Protein AF-A0A977KVA2-F1 (afdb_monomer_lite)

Sequence (291 aa):
MNKDNLTEHQKLLREDKSLSSIRDDFHHFLEKKGLVTNETTRPFIEILEPKNNSKKESDSTSDNSFTKKINRRNKRTAKEKDSTDFSSDKIDLKKVTINKNKTPEKYGIQNVWMVNLELMNNFNKNFPYFLLSGKTPEVALLILCRERNGEIHKLYVCLIEMKSNLKQDKRWSCLGDVEKKFEDGMSKMYFLLTLNNHYNPLRGYENQNITVVFRGLVFYNRDDIVRPVQIQPDENERGAKLLKILDEPKVSMKLTVTTVLETEDKIEIKFFKNTNENADEMEVRIQDLIT

pLDDT: mean 70.48, std 21.63, range [24.7, 96.88]

Structure (mmCIF, N/CA/C/O backbone):
data_AF-A0A977KVA2-F1
#
_entry.id   AF-A0A977KVA2-F1
#
loop_
_atom_site.group_PDB
_atom_site.id
_atom_site.type_symbol
_atom_site.label_atom_id
_atom_site.label_alt_id
_atom_site.label_comp_id
_atom_site.label_asym_id
_atom_site.label_entity_id
_atom_site.label_seq_id
_atom_site.pdbx_PDB_ins_code
_atom_site.Cartn_x
_atom_site.Cartn_y
_atom_site.Cartn_z
_atom_site.occupancy
_atom_site.B_iso_or_equiv
_atom_site.auth_seq_id
_atom_site.auth_comp_id
_atom_site.auth_asym_id
_atom_site.auth_atom_id
_atom_site.pdbx_PDB_model_num
ATOM 1 N N . MET A 1 1 ? 28.883 -21.692 42.910 1.00 41.78 1 MET A N 1
ATOM 2 C CA . MET A 1 1 ? 29.225 -20.625 41.946 1.00 41.78 1 MET A CA 1
ATOM 3 C C . MET A 1 1 ? 29.117 -21.191 40.544 1.00 41.78 1 MET A C 1
ATOM 5 O O . MET A 1 1 ? 29.937 -22.012 40.177 1.00 41.78 1 MET A O 1
ATOM 9 N N . ASN A 1 2 ? 28.088 -20.783 39.809 1.00 32.50 2 ASN A N 1
ATOM 10 C CA . ASN A 1 2 ? 28.172 -20.439 38.392 1.00 32.50 2 ASN A CA 1
ATOM 11 C C . ASN A 1 2 ? 26.977 -19.517 38.154 1.00 32.50 2 ASN A C 1
ATOM 13 O O . ASN A 1 2 ? 25.843 -19.967 38.065 1.00 32.50 2 ASN A O 1
ATOM 17 N N . LYS A 1 3 ? 27.230 -18.207 38.254 1.00 38.00 3 LYS A N 1
ATOM 18 C CA . LYS A 1 3 ? 26.261 -17.189 37.851 1.00 38.00 3 LYS A CA 1
ATOM 19 C C . LYS A 1 3 ? 26.302 -17.175 36.332 1.00 38.00 3 LYS A C 1
ATOM 21 O O . LYS A 1 3 ? 27.349 -16.899 35.755 1.00 38.00 3 LYS A O 1
ATOM 26 N N . ASP A 1 4 ? 25.180 -17.552 35.748 1.00 45.53 4 ASP A N 1
ATOM 27 C CA . ASP A 1 4 ? 24.991 -17.780 34.328 1.00 45.53 4 ASP A CA 1
ATOM 28 C C . ASP A 1 4 ? 25.514 -16.628 33.464 1.00 45.53 4 ASP A C 1
ATOM 30 O O . ASP A 1 4 ? 25.120 -15.467 33.617 1.00 45.53 4 ASP A O 1
ATOM 34 N N . ASN A 1 5 ? 26.369 -16.986 32.505 1.00 47.88 5 ASN A N 1
ATOM 35 C CA . ASN A 1 5 ? 26.663 -16.188 31.322 1.00 47.88 5 ASN A CA 1
ATOM 36 C C . ASN A 1 5 ? 25.419 -16.179 30.422 1.00 47.88 5 ASN A C 1
ATOM 38 O O . ASN A 1 5 ? 25.348 -16.886 29.420 1.00 47.88 5 ASN A O 1
ATOM 42 N N . LEU A 1 6 ? 24.417 -15.393 30.805 1.00 44.09 6 LEU A N 1
ATOM 43 C CA . LEU A 1 6 ? 23.309 -15.039 29.924 1.00 44.09 6 LEU A CA 1
ATOM 44 C C . LEU A 1 6 ? 23.806 -13.976 28.941 1.00 44.09 6 LEU A C 1
ATOM 46 O O . LEU A 1 6 ? 24.332 -12.935 29.350 1.00 44.09 6 LEU A O 1
ATOM 50 N N . THR A 1 7 ? 23.632 -14.251 27.649 1.00 57.88 7 THR A N 1
ATOM 51 C CA . THR A 1 7 ? 23.845 -13.275 26.568 1.00 57.88 7 THR A CA 1
ATOM 52 C C . THR A 1 7 ? 22.973 -12.033 26.805 1.00 57.88 7 THR A C 1
ATOM 54 O O . THR A 1 7 ? 21.908 -12.141 27.415 1.00 57.88 7 THR A O 1
ATOM 57 N N . GLU A 1 8 ? 23.383 -10.840 26.348 1.00 49.03 8 GLU A N 1
ATOM 58 C CA . GLU A 1 8 ? 22.584 -9.604 26.520 1.00 49.03 8 GLU A CA 1
ATOM 59 C C . GLU A 1 8 ? 21.129 -9.771 26.057 1.00 49.03 8 GLU A C 1
ATOM 61 O O . GLU A 1 8 ? 20.204 -9.273 26.697 1.00 49.03 8 GLU A O 1
ATOM 66 N N . HIS A 1 9 ? 20.917 -10.579 25.018 1.00 42.31 9 HIS A N 1
ATOM 67 C CA . HIS A 1 9 ? 19.599 -10.908 24.490 1.00 42.31 9 HIS A CA 1
ATOM 68 C C . HIS A 1 9 ? 18.699 -11.648 25.500 1.00 42.31 9 HIS A C 1
ATOM 70 O O . HIS A 1 9 ? 17.486 -11.445 25.514 1.00 42.31 9 HIS A O 1
ATOM 76 N N . GLN A 1 10 ? 19.287 -12.473 26.371 1.00 43.16 10 GLN A N 1
ATOM 77 C CA . GLN A 1 10 ? 18.591 -13.203 27.436 1.00 43.16 10 GLN A CA 1
ATOM 78 C C . GLN A 1 10 ? 18.423 -12.371 28.719 1.00 43.16 10 GLN A C 1
ATOM 80 O O . GLN A 1 10 ? 17.587 -12.708 29.556 1.00 43.16 10 GLN A O 1
ATOM 85 N N . LYS A 1 11 ? 19.190 -11.283 28.883 1.00 43.81 11 LYS A N 1
ATOM 86 C CA . LYS A 1 11 ? 18.961 -10.287 29.944 1.00 43.81 11 LYS A CA 1
ATOM 87 C C . LYS A 1 11 ? 17.815 -9.339 29.590 1.00 43.81 11 LYS A C 1
ATOM 89 O O . LYS A 1 11 ? 17.019 -9.037 30.468 1.00 43.81 11 LYS A O 1
ATOM 94 N N . LEU A 1 12 ? 17.682 -8.959 28.316 1.00 44.03 12 LEU A N 1
ATOM 95 C CA . LEU A 1 12 ? 16.543 -8.183 27.807 1.00 44.03 12 LEU A CA 1
ATOM 96 C C . LEU A 1 12 ? 15.207 -8.911 28.016 1.00 44.03 12 LEU A C 1
ATOM 98 O O . LEU A 1 12 ? 14.264 -8.293 28.488 1.00 44.03 12 LEU A O 1
ATOM 102 N N . LEU A 1 13 ? 15.165 -10.229 27.783 1.00 41.69 13 LEU A N 1
ATOM 103 C CA . LEU A 1 13 ? 13.996 -11.099 28.009 1.00 41.69 13 LEU A CA 1
ATOM 104 C C . LEU A 1 13 ? 13.554 -11.236 29.481 1.00 41.69 13 LEU A C 1
ATOM 106 O O . LEU A 1 13 ? 12.522 -11.848 29.734 1.00 41.69 13 LEU A O 1
ATOM 110 N N . ARG A 1 14 ? 14.330 -10.733 30.454 1.00 42.59 14 ARG A N 1
ATOM 111 C CA . ARG A 1 14 ? 13.993 -10.799 31.891 1.00 42.59 14 ARG A CA 1
ATOM 112 C C . ARG A 1 14 ? 13.304 -9.546 32.425 1.00 42.59 14 ARG A C 1
ATOM 114 O O . ARG A 1 14 ? 12.864 -9.554 33.572 1.00 42.59 14 ARG A O 1
ATOM 121 N N . GLU A 1 15 ? 13.206 -8.484 31.634 1.00 48.44 15 GLU A N 1
ATOM 122 C CA . GLU A 1 15 ? 12.340 -7.362 31.982 1.00 48.44 15 GLU A CA 1
ATOM 123 C C . GLU A 1 15 ? 10.925 -7.695 31.506 1.00 48.44 15 GLU A C 1
ATOM 125 O O . GLU A 1 15 ? 10.542 -7.359 30.385 1.00 48.44 15 GLU A O 1
ATOM 130 N N . ASP A 1 16 ? 10.166 -8.385 32.366 1.00 48.56 16 ASP A N 1
ATOM 131 C CA . ASP A 1 16 ? 8.723 -8.618 32.232 1.00 48.56 16 ASP A CA 1
ATOM 132 C C . ASP A 1 16 ? 7.977 -7.273 32.284 1.00 48.56 16 ASP A C 1
ATOM 134 O O . ASP A 1 16 ? 7.284 -6.930 33.246 1.00 48.56 16 ASP A O 1
ATOM 138 N N . LYS A 1 17 ? 8.127 -6.453 31.241 1.00 53.38 17 LYS A N 1
ATOM 139 C CA . LYS A 1 17 ? 7.200 -5.356 31.003 1.00 53.38 17 LYS A CA 1
ATOM 140 C C . LYS A 1 17 ? 5.849 -5.989 30.708 1.00 53.38 17 LYS A C 1
ATOM 142 O O . LYS A 1 17 ? 5.692 -6.730 29.739 1.00 53.38 17 LYS A O 1
ATOM 147 N N . SER A 1 18 ? 4.859 -5.681 31.540 1.00 60.59 18 SER A N 1
ATOM 148 C CA . SER A 1 18 ? 3.484 -6.076 31.260 1.00 60.59 18 SER A CA 1
ATOM 149 C C . SER A 1 18 ? 3.071 -5.543 29.882 1.00 60.59 18 SER A C 1
ATOM 151 O O . SER A 1 18 ? 3.481 -4.452 29.478 1.00 60.59 18 SER A O 1
ATOM 153 N N . LEU A 1 19 ? 2.228 -6.285 29.157 1.00 55.94 19 LEU A N 1
ATOM 154 C CA . LEU A 1 19 ? 1.679 -5.850 27.862 1.00 55.94 19 LEU A CA 1
ATOM 155 C C . LEU A 1 19 ? 1.054 -4.443 27.933 1.00 55.94 19 LEU A C 1
ATOM 157 O O . LEU A 1 19 ? 1.099 -3.695 26.960 1.00 55.94 19 LEU A O 1
ATOM 161 N N . SER A 1 20 ? 0.538 -4.061 29.108 1.00 55.44 20 SER A N 1
ATOM 162 C CA . SER A 1 20 ? 0.073 -2.703 29.409 1.00 55.44 20 SER A CA 1
ATOM 163 C C . SER A 1 20 ? 1.179 -1.655 29.262 1.00 55.44 20 SER A C 1
ATOM 165 O O . SER A 1 20 ? 0.968 -0.653 28.592 1.00 55.44 20 SER A O 1
ATOM 167 N N . SER A 1 21 ? 2.364 -1.884 29.837 1.00 64.25 21 SER A N 1
ATOM 168 C CA . SER A 1 21 ? 3.486 -0.936 29.772 1.00 64.25 21 SER A CA 1
ATOM 169 C C . SER A 1 21 ? 4.025 -0.778 28.350 1.00 64.25 21 SER A C 1
ATOM 171 O O . SER A 1 21 ? 4.319 0.337 27.934 1.00 64.25 21 SER A O 1
ATOM 173 N N . ILE A 1 22 ? 4.105 -1.869 27.583 1.00 62.06 22 ILE A N 1
ATOM 174 C CA . ILE A 1 22 ? 4.537 -1.823 26.177 1.00 62.06 22 ILE A CA 1
ATOM 175 C C . ILE A 1 22 ? 3.530 -1.037 25.322 1.00 62.06 22 ILE A C 1
ATOM 177 O O . ILE A 1 22 ? 3.915 -0.275 24.436 1.00 62.06 22 ILE A O 1
ATOM 181 N N . ARG A 1 23 ? 2.233 -1.203 25.598 1.00 61.59 23 ARG A N 1
ATOM 182 C CA . ARG A 1 23 ? 1.152 -0.485 24.916 1.00 61.59 23 ARG A CA 1
ATOM 183 C C . ARG A 1 23 ? 1.198 1.014 25.202 1.00 61.59 23 ARG A C 1
ATOM 185 O O . ARG A 1 23 ? 1.063 1.805 24.274 1.00 61.59 23 ARG A O 1
ATOM 192 N N . ASP A 1 24 ? 1.374 1.402 26.459 1.00 65.44 24 ASP A N 1
ATOM 193 C CA . ASP A 1 24 ? 1.393 2.815 26.845 1.00 65.44 24 ASP A CA 1
ATOM 194 C C . ASP A 1 24 ? 2.639 3.518 26.261 1.00 65.44 24 ASP A C 1
ATOM 196 O O . ASP A 1 24 ? 2.539 4.628 25.730 1.00 65.44 24 ASP A O 1
ATOM 200 N N . ASP A 1 25 ? 3.783 2.823 26.227 1.00 64.50 25 ASP A N 1
ATOM 201 C CA . ASP A 1 25 ? 4.995 3.275 25.533 1.00 64.50 25 ASP A CA 1
ATOM 202 C C . ASP A 1 25 ? 4.767 3.437 24.013 1.00 64.50 25 ASP A C 1
ATOM 204 O O . ASP A 1 25 ? 5.244 4.400 23.401 1.00 64.50 25 ASP A O 1
ATOM 208 N N . PHE A 1 26 ? 4.016 2.521 23.388 1.00 64.06 26 PHE A N 1
ATOM 209 C CA . PHE A 1 26 ? 3.660 2.603 21.971 1.00 64.06 26 PHE A CA 1
ATOM 210 C C . PHE A 1 26 ? 2.750 3.790 21.674 1.00 64.06 26 PHE A C 1
ATOM 212 O O . PHE A 1 26 ? 3.046 4.55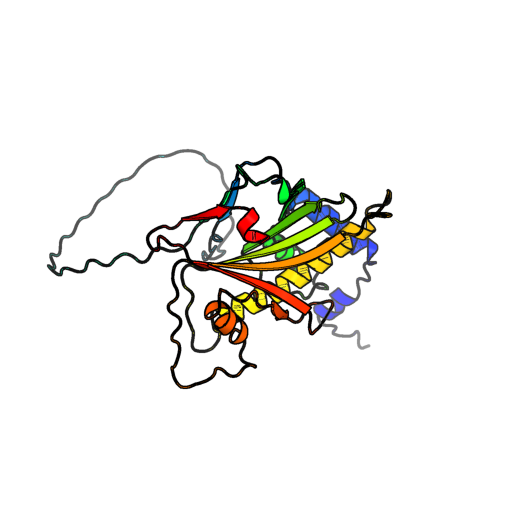8 20.765 1.00 64.06 26 PHE A O 1
ATOM 219 N N . HIS A 1 27 ? 1.688 4.001 22.450 1.00 63.00 27 HIS A N 1
ATOM 220 C CA . HIS A 1 27 ? 0.789 5.148 22.266 1.00 63.00 27 HIS A CA 1
ATOM 221 C C . HIS A 1 27 ? 1.518 6.477 22.430 1.00 63.00 27 HIS A C 1
ATOM 223 O O . HIS A 1 27 ? 1.380 7.372 21.595 1.00 63.00 27 HIS A O 1
ATOM 229 N N . HIS A 1 28 ? 2.396 6.578 23.429 1.00 63.72 28 HIS A N 1
ATOM 230 C CA . HIS A 1 28 ? 3.249 7.751 23.580 1.00 63.72 28 HIS A CA 1
ATOM 231 C C . HIS A 1 28 ? 4.152 7.978 22.357 1.00 63.72 28 HIS A C 1
ATOM 233 O O . HIS A 1 28 ? 4.381 9.117 21.934 1.00 63.72 28 HIS A O 1
ATOM 239 N N . PHE A 1 29 ? 4.656 6.891 21.767 1.00 64.31 29 PHE A N 1
ATOM 240 C CA . PHE A 1 29 ? 5.417 6.933 20.525 1.00 64.31 29 PHE A CA 1
ATOM 241 C C . PHE A 1 29 ? 4.555 7.398 19.335 1.00 64.31 29 PHE A C 1
ATOM 243 O O . PHE A 1 29 ? 5.014 8.252 18.572 1.00 64.31 29 PHE A O 1
ATOM 250 N N . LEU A 1 30 ? 3.312 6.911 19.208 1.00 64.25 30 LEU A N 1
ATOM 251 C CA . LEU A 1 30 ? 2.366 7.302 18.154 1.00 64.25 30 LEU A CA 1
ATOM 252 C C . LEU A 1 30 ? 2.117 8.815 18.143 1.00 64.25 30 LEU A C 1
ATOM 254 O O . LEU A 1 30 ? 2.256 9.459 17.099 1.00 64.25 30 LEU A O 1
ATOM 258 N N . GLU A 1 31 ? 1.788 9.375 19.307 1.00 62.00 31 GLU A N 1
ATOM 259 C CA . GLU A 1 31 ? 1.366 10.770 19.456 1.00 62.00 31 GLU A CA 1
ATOM 260 C C . GLU A 1 31 ? 2.523 11.762 19.288 1.00 62.00 31 GLU A C 1
ATOM 262 O O . GLU A 1 31 ? 2.374 12.792 18.631 1.00 62.00 31 GLU A O 1
ATOM 267 N N . LYS A 1 32 ? 3.708 11.464 19.841 1.00 63.47 32 LYS A N 1
ATOM 268 C CA . LYS A 1 32 ? 4.840 12.407 19.810 1.00 63.47 32 LYS A CA 1
ATOM 269 C C . LYS A 1 32 ? 5.646 12.397 18.519 1.00 63.47 32 LYS A C 1
ATOM 271 O O . LYS A 1 32 ? 6.355 13.369 18.254 1.00 63.47 32 LYS A O 1
ATOM 276 N N . LYS A 1 33 ? 5.634 11.301 17.756 1.00 67.56 33 LYS A N 1
ATOM 277 C CA . LYS A 1 33 ? 6.541 11.131 16.606 1.00 67.56 33 LYS A CA 1
ATOM 278 C C . LYS A 1 33 ? 5.885 11.366 15.254 1.00 67.56 33 LYS A C 1
ATOM 280 O O . LYS A 1 33 ? 6.572 11.256 14.244 1.00 67.56 33 LYS A O 1
ATOM 285 N N . GLY A 1 34 ? 4.600 11.725 15.229 1.00 71.44 34 GLY A N 1
ATOM 286 C CA . GLY A 1 34 ? 3.876 11.941 13.979 1.00 71.44 34 GLY A CA 1
ATOM 287 C C . GLY A 1 34 ? 3.795 10.662 13.149 1.00 71.44 34 GLY A C 1
ATOM 288 O O . GLY A 1 34 ? 3.917 10.726 11.929 1.00 71.44 34 GLY A O 1
ATOM 289 N N . LEU A 1 35 ? 3.638 9.501 13.808 1.00 78.56 35 LEU A N 1
ATOM 290 C CA . LEU A 1 35 ? 3.530 8.224 13.101 1.00 78.56 35 LEU A CA 1
ATOM 291 C C . LEU A 1 35 ? 2.339 8.237 12.146 1.00 78.56 35 LEU A C 1
ATOM 293 O O . LEU A 1 35 ? 2.434 7.713 11.040 1.00 78.56 35 LEU A O 1
ATOM 297 N N . VAL A 1 36 ? 1.237 8.834 12.600 1.00 80.88 36 VAL A N 1
ATOM 298 C CA . VAL A 1 36 ? -0.008 8.957 11.856 1.00 80.88 36 VAL A CA 1
ATOM 299 C C . VAL A 1 36 ? -0.301 10.433 11.618 1.00 80.88 36 VAL A C 1
ATOM 301 O O . VAL A 1 36 ? -0.374 11.213 12.567 1.00 80.88 36 VAL A O 1
ATOM 304 N N . THR A 1 37 ? -0.512 10.819 10.363 1.00 83.31 37 THR A N 1
ATOM 305 C CA . THR A 1 37 ? -1.013 12.149 10.001 1.00 83.31 37 THR A CA 1
ATOM 306 C C . THR A 1 37 ? -2.423 12.039 9.435 1.00 83.31 37 THR A C 1
ATOM 308 O O . THR A 1 37 ? -2.754 11.115 8.691 1.00 83.31 37 THR A O 1
ATOM 311 N N . ASN A 1 38 ? -3.294 12.975 9.820 1.00 83.88 38 ASN A N 1
ATOM 312 C CA . ASN A 1 38 ? -4.630 13.079 9.244 1.00 83.88 38 ASN A CA 1
ATOM 313 C C . ASN A 1 38 ? -4.548 13.875 7.939 1.00 83.88 38 ASN A C 1
ATOM 315 O O . ASN A 1 38 ? -4.276 15.074 7.947 1.00 83.88 38 ASN A O 1
ATOM 319 N N . GLU A 1 39 ? -4.816 13.204 6.827 1.00 87.12 39 GLU A N 1
ATOM 320 C CA . GLU A 1 39 ? -4.750 13.783 5.489 1.00 87.12 39 GLU A CA 1
ATOM 321 C C . GLU A 1 39 ? -6.138 14.136 4.947 1.00 87.12 39 GLU A C 1
ATOM 323 O O . GLU A 1 39 ? -6.253 14.592 3.815 1.00 87.12 39 GLU A O 1
ATOM 328 N N . THR A 1 40 ? -7.212 13.945 5.720 1.00 81.94 40 THR A N 1
ATOM 329 C CA . THR A 1 40 ? -8.611 14.029 5.258 1.00 81.94 40 THR A CA 1
ATOM 330 C C . THR A 1 40 ? -8.930 15.343 4.541 1.00 81.94 40 THR A C 1
ATOM 332 O O . THR A 1 40 ? -9.508 15.319 3.456 1.00 81.94 40 THR A O 1
ATOM 335 N N . THR A 1 41 ? -8.497 16.481 5.084 1.00 83.81 41 THR A N 1
ATOM 336 C CA . THR A 1 41 ? -8.843 17.816 4.564 1.00 83.81 41 THR A CA 1
ATOM 337 C C . THR A 1 41 ? -7.961 18.291 3.412 1.00 83.81 41 THR A C 1
ATOM 339 O O . THR A 1 41 ? -8.325 19.242 2.723 1.00 83.81 41 THR A O 1
ATOM 342 N N . ARG A 1 42 ? -6.806 17.657 3.171 1.00 86.50 42 ARG A N 1
ATOM 343 C CA . ARG A 1 42 ? -5.902 18.083 2.095 1.00 86.50 42 ARG A CA 1
ATOM 344 C C . ARG A 1 42 ? -6.475 17.714 0.723 1.00 86.50 42 ARG A C 1
ATOM 346 O O . ARG A 1 42 ? -7.075 16.655 0.602 1.00 86.50 42 ARG A O 1
ATOM 353 N N . PRO A 1 43 ? -6.299 18.516 -0.333 1.00 87.62 43 PRO A N 1
ATOM 354 C CA . PRO A 1 43 ? -6.762 18.139 -1.673 1.00 87.62 43 PRO A CA 1
ATOM 355 C C . PRO A 1 43 ? -5.905 17.035 -2.317 1.00 87.62 43 PRO A C 1
ATOM 357 O O . PRO A 1 43 ? -6.384 16.291 -3.174 1.00 87.62 43 PRO A O 1
ATOM 360 N N . PHE A 1 44 ? -4.652 16.904 -1.880 1.00 92.31 44 PHE A N 1
ATOM 361 C CA . PHE A 1 44 ? -3.688 15.927 -2.374 1.00 92.31 44 PHE A CA 1
ATOM 362 C C . PHE A 1 44 ? -2.838 15.361 -1.231 1.00 92.31 44 PHE A C 1
ATOM 364 O O . PHE A 1 44 ? -2.703 15.991 -0.181 1.00 92.31 44 PHE A O 1
ATOM 371 N N . ILE A 1 45 ? -2.282 14.170 -1.452 1.00 92.25 45 ILE A N 1
ATOM 372 C CA . ILE A 1 45 ? -1.286 13.519 -0.591 1.00 92.25 45 ILE A CA 1
ATOM 373 C C . ILE A 1 45 ? -0.046 13.282 -1.445 1.00 92.25 45 ILE A C 1
ATOM 375 O O . ILE A 1 45 ? -0.160 12.716 -2.530 1.00 92.25 45 ILE A O 1
ATOM 379 N N . GLU A 1 46 ? 1.118 13.709 -0.970 1.00 92.62 46 GLU A N 1
ATOM 380 C CA . GLU A 1 46 ? 2.391 13.489 -1.656 1.00 92.62 46 GLU A CA 1
ATOM 381 C C . GLU A 1 46 ? 3.168 12.374 -0.961 1.00 92.62 46 GLU A C 1
ATOM 383 O O . GLU A 1 46 ? 3.411 12.427 0.244 1.00 92.62 46 GLU A O 1
ATOM 388 N N . ILE A 1 47 ? 3.568 11.374 -1.738 1.00 90.75 47 ILE A N 1
ATOM 389 C CA . ILE A 1 47 ? 4.450 10.292 -1.315 1.00 90.75 47 ILE A CA 1
ATOM 390 C C . ILE A 1 47 ? 5.770 10.513 -2.033 1.00 90.75 47 ILE A C 1
ATOM 392 O O . ILE A 1 47 ? 5.800 10.622 -3.258 1.00 90.75 47 ILE A O 1
ATOM 396 N N . LEU A 1 48 ? 6.849 10.625 -1.270 1.00 89.56 48 LEU A N 1
ATOM 397 C CA . LEU A 1 48 ? 8.182 10.894 -1.791 1.00 89.56 48 LEU A CA 1
ATOM 398 C C . LEU A 1 48 ? 9.033 9.633 -1.691 1.00 89.56 48 LEU A C 1
ATOM 400 O O . LEU A 1 48 ? 8.919 8.886 -0.720 1.00 89.56 48 LEU A O 1
ATOM 404 N N . GLU A 1 49 ? 9.923 9.440 -2.659 1.00 81.94 49 GLU A N 1
ATOM 405 C CA . GLU A 1 49 ? 10.970 8.432 -2.558 1.00 81.94 49 GLU A CA 1
ATOM 406 C C . GLU A 1 49 ? 11.806 8.697 -1.289 1.00 81.94 49 GLU A C 1
ATOM 408 O O . GLU A 1 49 ? 12.182 9.850 -1.016 1.00 81.94 49 GLU A O 1
ATOM 413 N N . PRO A 1 50 ? 12.101 7.660 -0.485 1.00 66.75 50 PRO A N 1
ATOM 414 C CA . PRO A 1 50 ? 12.917 7.819 0.702 1.00 66.75 50 PRO A CA 1
ATOM 415 C C . PRO A 1 50 ? 14.292 8.359 0.309 1.00 66.75 50 PRO A C 1
ATOM 417 O O . PRO A 1 50 ? 14.984 7.830 -0.563 1.00 66.75 50 PRO A O 1
ATOM 420 N N . LYS A 1 51 ? 14.726 9.434 0.976 1.00 59.38 51 LYS A N 1
ATOM 421 C CA . LYS A 1 51 ? 16.091 9.937 0.810 1.00 59.38 51 LYS A CA 1
ATOM 422 C C . LYS A 1 51 ? 17.041 8.859 1.317 1.00 59.38 51 LYS A C 1
ATOM 424 O O . LYS A 1 51 ? 17.150 8.662 2.524 1.00 59.38 51 LYS A O 1
ATOM 429 N N . ASN A 1 52 ? 17.753 8.192 0.411 1.00 41.69 52 ASN A N 1
ATOM 430 C CA . ASN A 1 52 ? 18.862 7.322 0.779 1.00 41.69 52 ASN A CA 1
ATOM 431 C C . ASN A 1 52 ? 19.892 8.146 1.561 1.00 41.69 52 ASN A C 1
ATOM 433 O O . ASN A 1 52 ? 20.734 8.835 0.984 1.00 41.69 52 ASN A O 1
ATOM 437 N N . ASN A 1 53 ? 19.857 8.060 2.890 1.00 32.50 53 ASN A N 1
ATOM 438 C CA . ASN A 1 53 ? 20.934 8.530 3.752 1.00 32.50 53 ASN A CA 1
ATOM 439 C C . ASN A 1 53 ? 22.107 7.541 3.673 1.00 32.50 53 ASN A C 1
ATOM 441 O O . ASN A 1 53 ? 22.572 7.001 4.669 1.00 32.50 53 ASN A O 1
ATOM 445 N N . SER A 1 54 ? 22.626 7.305 2.469 1.00 29.12 54 SER A N 1
ATOM 446 C CA . SER A 1 54 ? 23.931 6.687 2.264 1.00 29.12 54 SER A CA 1
ATOM 447 C C . SER A 1 54 ? 25.010 7.770 2.366 1.00 29.12 54 SER A C 1
ATOM 449 O O . SER A 1 54 ? 25.718 8.073 1.405 1.00 29.12 54 SER A O 1
ATOM 451 N N . LYS A 1 55 ? 25.125 8.394 3.540 1.00 31.19 55 LYS A N 1
ATOM 452 C CA . LYS A 1 55 ? 26.338 9.096 3.963 1.00 31.19 55 LYS A CA 1
ATOM 453 C C . LYS A 1 55 ? 26.636 8.680 5.393 1.00 31.19 55 LYS A C 1
ATOM 455 O O . LYS A 1 55 ? 25.833 8.906 6.287 1.00 31.19 55 LYS A O 1
ATOM 460 N N . LYS A 1 56 ? 27.791 8.026 5.519 1.00 30.34 56 LYS A N 1
ATOM 461 C CA . LYS A 1 56 ? 28.468 7.601 6.741 1.00 30.34 56 LYS A CA 1
ATOM 462 C C . LYS A 1 56 ? 28.170 8.538 7.911 1.00 30.34 56 LYS A C 1
ATOM 464 O O . LYS A 1 56 ? 28.448 9.732 7.820 1.00 30.34 56 LYS A O 1
ATOM 469 N N . GLU A 1 57 ? 27.688 7.959 9.005 1.00 30.72 57 GLU A N 1
ATOM 470 C CA . GLU A 1 57 ? 27.997 8.468 10.335 1.00 30.72 57 GLU A CA 1
ATOM 471 C C . GLU A 1 57 ? 29.523 8.551 10.449 1.00 30.72 57 GLU A C 1
ATOM 473 O O . GLU A 1 57 ? 30.226 7.542 10.485 1.00 30.72 57 GLU A O 1
ATOM 478 N N . SER A 1 58 ? 30.036 9.772 10.425 1.00 29.11 58 SER A N 1
ATOM 479 C CA . SER A 1 58 ? 31.315 10.111 11.024 1.00 29.11 58 SER A CA 1
ATOM 480 C C . SER A 1 58 ? 31.137 11.459 11.705 1.00 29.11 58 SER A C 1
ATOM 482 O O . SER A 1 58 ? 30.949 12.474 11.037 1.00 29.11 58 SER A O 1
ATOM 484 N N . ASP A 1 59 ? 31.177 11.375 13.026 1.00 28.00 59 ASP A N 1
ATOM 485 C CA . ASP A 1 59 ? 31.513 12.386 14.013 1.00 28.00 59 ASP A CA 1
ATOM 486 C C . ASP A 1 59 ? 30.650 13.645 14.151 1.00 28.00 59 ASP A C 1
ATOM 488 O O . ASP A 1 59 ? 30.590 14.559 13.332 1.00 28.00 59 ASP A O 1
ATOM 492 N N . SER A 1 60 ? 30.050 13.684 15.337 1.00 29.73 60 SER A N 1
ATOM 493 C CA . SER A 1 60 ? 29.612 14.849 16.080 1.00 29.73 60 SER A CA 1
ATOM 494 C C . SER A 1 60 ? 30.641 15.980 16.084 1.00 29.73 60 SER A C 1
ATOM 496 O O . SER A 1 60 ? 31.760 15.796 16.562 1.00 29.73 60 SER A O 1
ATOM 498 N N . THR A 1 61 ? 30.219 17.191 15.725 1.00 26.36 61 THR A N 1
ATOM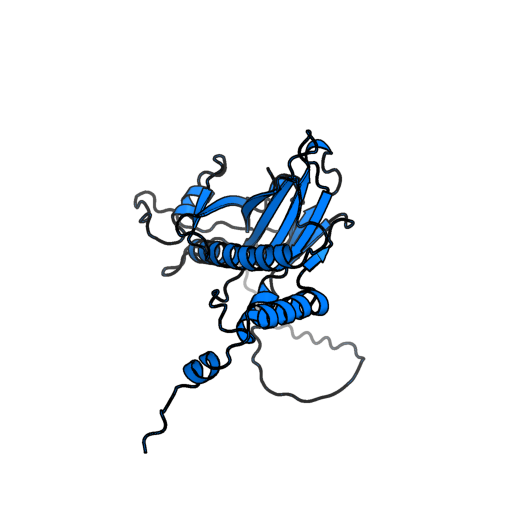 499 C CA . THR A 1 61 ? 30.408 18.371 16.586 1.00 26.36 61 THR A CA 1
ATOM 500 C C . THR A 1 61 ? 29.491 19.517 16.163 1.00 26.36 61 THR A C 1
ATOM 502 O O . THR A 1 61 ? 29.160 19.699 14.995 1.00 26.36 61 THR A O 1
ATOM 505 N N . SER A 1 62 ? 29.049 20.239 17.185 1.00 27.67 62 SER A N 1
ATOM 506 C CA . SER A 1 62 ? 28.305 21.493 17.191 1.00 27.67 62 SER A CA 1
ATOM 507 C C . SER A 1 62 ? 28.862 22.557 16.238 1.00 27.67 62 SER A C 1
ATOM 509 O O . SER A 1 62 ? 30.069 22.754 16.176 1.00 27.67 62 SER A O 1
ATOM 511 N N . ASP A 1 63 ? 27.999 23.295 15.539 1.00 25.59 63 ASP A N 1
ATOM 512 C CA . ASP A 1 63 ? 27.608 24.661 15.925 1.00 25.59 63 ASP A CA 1
ATOM 513 C C . ASP A 1 63 ? 26.889 25.425 14.801 1.00 25.59 63 ASP A C 1
ATOM 515 O O . ASP A 1 63 ? 27.022 25.160 13.608 1.00 25.59 63 ASP A O 1
ATOM 519 N N . ASN A 1 64 ? 26.101 26.398 15.256 1.00 27.00 64 ASN A N 1
ATOM 520 C CA . ASN A 1 64 ? 25.380 27.432 14.521 1.00 27.00 64 ASN A CA 1
ATOM 521 C C . ASN A 1 64 ? 26.082 27.975 13.259 1.00 27.00 64 ASN A C 1
ATOM 523 O O . ASN A 1 64 ? 27.233 28.398 13.308 1.00 27.00 64 ASN A O 1
ATOM 527 N N . SER A 1 65 ? 25.324 28.192 12.179 1.00 26.58 65 SER A N 1
ATOM 528 C CA . SER A 1 65 ? 24.977 29.554 11.723 1.00 26.58 65 SER A CA 1
ATOM 529 C C . SER A 1 65 ? 24.390 29.599 10.308 1.00 26.58 65 SER A C 1
ATOM 531 O O . SER A 1 65 ? 24.791 28.921 9.366 1.00 26.58 65 SER A O 1
ATOM 533 N N . PHE A 1 66 ? 23.405 30.480 10.199 1.00 24.70 66 PHE A N 1
ATOM 534 C CA . PHE A 1 66 ? 22.846 31.057 8.990 1.00 24.70 66 PHE A CA 1
ATOM 535 C C . PHE A 1 66 ? 23.917 31.797 8.149 1.00 24.70 66 PHE A C 1
ATOM 537 O O . PHE A 1 66 ? 24.790 32.464 8.694 1.00 24.70 66 PHE A O 1
ATOM 544 N N . THR A 1 67 ? 23.705 31.817 6.823 1.00 26.52 67 THR A N 1
ATOM 545 C CA . THR A 1 67 ? 24.283 32.687 5.759 1.00 26.52 67 THR A CA 1
ATOM 546 C C . THR A 1 67 ? 25.575 32.279 5.017 1.00 26.52 67 THR A C 1
ATOM 548 O O . THR A 1 67 ? 26.673 32.347 5.547 1.00 26.52 67 THR A O 1
ATOM 551 N N . LYS A 1 68 ? 25.429 32.009 3.702 1.00 25.88 68 LYS A N 1
ATOM 552 C CA . LYS A 1 68 ? 26.076 32.660 2.519 1.00 25.88 68 LYS A CA 1
ATOM 553 C C . LYS A 1 68 ? 26.092 31.683 1.332 1.00 25.88 68 LYS A C 1
ATOM 555 O O . LYS A 1 68 ? 26.609 30.582 1.421 1.00 25.88 68 LYS A O 1
ATOM 560 N N . LYS A 1 69 ? 25.367 31.974 0.247 1.00 25.20 69 LYS A N 1
ATOM 561 C CA . LYS A 1 69 ? 25.835 32.681 -0.967 1.00 25.20 69 LYS A CA 1
ATOM 562 C C . LYS A 1 69 ? 27.168 32.172 -1.550 1.00 25.20 69 LYS A C 1
ATOM 564 O O . LYS A 1 69 ? 28.228 32.483 -1.033 1.00 25.20 69 LYS A O 1
ATOM 569 N N . ILE A 1 70 ? 27.021 31.568 -2.736 1.00 27.20 70 ILE A N 1
ATOM 570 C CA . ILE A 1 70 ? 27.827 31.734 -3.959 1.00 27.20 70 ILE A CA 1
ATOM 571 C C . ILE A 1 70 ? 29.312 31.354 -3.863 1.00 27.20 70 ILE A C 1
ATOM 573 O O . ILE A 1 70 ? 30.127 32.106 -3.346 1.00 27.20 70 ILE A O 1
ATOM 577 N N . ASN A 1 71 ? 29.685 30.296 -4.593 1.00 26.20 71 ASN A N 1
ATOM 578 C CA . ASN A 1 71 ? 30.793 30.411 -5.539 1.00 26.20 71 ASN A CA 1
ATOM 579 C C . ASN A 1 71 ? 30.604 29.498 -6.756 1.00 26.20 71 ASN A C 1
ATOM 581 O O . ASN A 1 71 ? 30.740 28.280 -6.698 1.00 26.20 71 ASN A O 1
ATOM 585 N N . ARG A 1 72 ? 30.308 30.151 -7.886 1.00 31.77 72 ARG A N 1
ATOM 586 C CA . ARG A 1 72 ? 30.547 29.643 -9.235 1.00 31.77 72 ARG A CA 1
ATOM 587 C C . ARG A 1 72 ? 32.055 29.477 -9.414 1.00 31.77 72 ARG A C 1
ATOM 589 O O . ARG A 1 72 ? 32.786 30.453 -9.273 1.00 31.77 72 ARG A O 1
ATOM 596 N N . ARG A 1 73 ? 32.510 28.304 -9.850 1.00 26.89 73 ARG A N 1
ATOM 597 C CA . ARG A 1 73 ? 33.721 28.199 -10.674 1.00 26.89 73 ARG A CA 1
ATOM 598 C C . ARG A 1 73 ? 33.547 27.092 -11.701 1.00 26.89 73 ARG A C 1
ATOM 600 O O . ARG A 1 73 ? 33.724 25.914 -11.424 1.00 26.89 73 ARG A O 1
ATOM 607 N N . ASN A 1 74 ? 33.200 27.538 -12.905 1.00 27.05 74 ASN A N 1
ATOM 608 C CA . ASN A 1 74 ? 33.418 26.809 -14.140 1.00 27.05 74 ASN A CA 1
ATOM 609 C C . ASN A 1 74 ? 34.913 26.507 -14.284 1.00 27.05 74 ASN A C 1
ATOM 611 O O . ASN A 1 74 ? 35.735 27.423 -14.221 1.00 27.05 74 ASN A O 1
ATOM 615 N N . LYS A 1 75 ? 35.250 25.259 -14.599 1.00 29.45 75 LYS A N 1
ATOM 616 C CA . LYS A 1 75 ? 36.422 24.968 -15.422 1.00 29.45 75 LYS A CA 1
ATOM 617 C C . LYS A 1 75 ? 35.994 23.983 -16.504 1.00 29.45 75 LYS A C 1
ATOM 619 O O . LYS A 1 75 ? 35.887 22.786 -16.276 1.00 29.45 75 LYS A O 1
ATOM 624 N N . ARG A 1 76 ? 35.674 24.550 -17.670 1.00 29.72 76 ARG A N 1
ATOM 625 C CA . ARG A 1 76 ? 35.569 23.831 -18.938 1.00 29.72 76 ARG A CA 1
ATOM 626 C C . ARG A 1 76 ? 36.950 23.270 -19.274 1.00 29.72 76 ARG A C 1
ATOM 628 O O . ARG A 1 76 ? 37.913 24.030 -19.321 1.00 29.72 76 ARG A O 1
ATOM 635 N N . THR A 1 77 ? 37.014 21.991 -19.600 1.00 30.83 77 THR A N 1
ATOM 636 C CA . THR A 1 77 ? 37.953 21.481 -20.599 1.00 30.83 77 THR A CA 1
ATOM 637 C C . THR A 1 77 ? 37.122 20.732 -21.617 1.00 30.83 77 THR A C 1
ATOM 639 O O . THR A 1 77 ? 36.499 19.723 -21.297 1.00 30.83 77 THR A O 1
ATOM 642 N N . ALA A 1 78 ? 37.061 21.304 -22.816 1.00 30.62 78 ALA A N 1
ATOM 643 C CA . ALA A 1 78 ? 36.454 20.693 -23.977 1.00 30.62 78 ALA A CA 1
ATOM 644 C C . ALA A 1 78 ? 37.259 19.452 -24.374 1.00 30.62 78 ALA A C 1
ATOM 646 O O . ALA A 1 78 ? 38.484 19.505 -24.492 1.00 30.62 78 ALA A O 1
ATOM 647 N N . LYS A 1 79 ? 36.552 18.354 -24.611 1.00 31.20 79 LYS A N 1
ATOM 648 C CA . LYS A 1 79 ? 36.939 17.368 -25.609 1.00 31.20 79 LYS A CA 1
ATOM 649 C C . LYS A 1 79 ? 35.677 17.047 -26.389 1.00 31.20 79 LYS A C 1
ATOM 651 O O . LYS A 1 79 ? 34.757 16.440 -25.850 1.00 31.20 79 LYS A O 1
ATOM 656 N N . GLU A 1 80 ? 35.643 17.543 -27.619 1.00 32.78 80 GLU A N 1
ATOM 657 C CA . GLU A 1 80 ? 34.742 17.076 -28.662 1.00 32.78 80 GLU A CA 1
ATOM 658 C C . GLU A 1 80 ? 34.832 15.554 -28.754 1.00 32.78 80 GLU A C 1
ATOM 660 O O . GLU A 1 80 ? 35.909 14.981 -28.940 1.00 32.78 80 GLU A O 1
ATOM 665 N N . LYS A 1 81 ? 33.677 14.913 -28.635 1.00 33.91 81 LYS A N 1
ATOM 666 C CA . LYS A 1 81 ? 33.366 13.708 -29.383 1.00 33.91 81 LYS A CA 1
ATOM 667 C C . LYS A 1 81 ? 31.958 13.892 -29.916 1.00 33.91 81 LYS A C 1
ATOM 669 O O . LYS A 1 81 ? 30.998 13.876 -29.152 1.00 33.91 81 LYS A O 1
ATOM 674 N N . ASP A 1 82 ? 31.886 14.091 -31.224 1.00 35.34 82 ASP A N 1
ATOM 675 C CA . ASP A 1 82 ? 30.710 13.753 -32.003 1.00 35.34 82 ASP A CA 1
ATOM 676 C C . ASP A 1 82 ? 30.384 12.279 -31.763 1.00 35.34 82 ASP A C 1
ATOM 678 O O . ASP A 1 82 ? 31.122 11.376 -32.159 1.00 35.34 82 ASP A O 1
ATOM 682 N N . SER A 1 83 ? 29.272 12.049 -31.085 1.00 34.22 83 SER A N 1
ATOM 683 C CA . SER A 1 83 ? 28.472 10.845 -31.233 1.00 34.22 83 SER A CA 1
ATOM 684 C C . SER A 1 83 ? 27.062 11.216 -30.813 1.00 34.22 83 SER A C 1
ATOM 686 O O . SER A 1 83 ? 26.806 11.536 -29.654 1.00 34.22 83 SER A O 1
ATOM 688 N N . THR A 1 84 ? 26.164 11.220 -31.787 1.00 41.62 84 THR A N 1
ATOM 689 C CA . THR A 1 84 ? 24.716 11.201 -31.612 1.00 41.62 84 THR A CA 1
ATOM 690 C C . THR A 1 84 ? 24.320 10.040 -30.703 1.00 41.62 84 THR A C 1
ATOM 692 O O . THR A 1 84 ? 24.067 8.942 -31.181 1.00 41.62 84 THR A O 1
ATOM 695 N N . ASP A 1 85 ? 24.275 10.299 -29.404 1.00 34.16 85 ASP A N 1
ATOM 696 C CA . ASP A 1 85 ? 23.559 9.500 -28.421 1.00 34.16 85 ASP A CA 1
ATOM 697 C C . ASP A 1 85 ? 22.517 10.430 -27.800 1.00 34.16 85 ASP A C 1
ATOM 699 O O . ASP A 1 85 ? 22.797 11.206 -26.886 1.00 34.16 85 ASP A O 1
ATOM 703 N N . PHE A 1 86 ? 21.285 10.367 -28.306 1.00 36.53 86 PHE A N 1
ATOM 704 C CA . PHE A 1 86 ? 20.136 10.714 -27.478 1.00 36.53 86 PHE A CA 1
ATOM 705 C C . PHE A 1 86 ? 20.027 9.624 -26.401 1.00 36.53 86 PHE A C 1
ATOM 707 O O . PHE A 1 86 ? 19.198 8.723 -26.493 1.00 36.53 86 PHE A O 1
ATOM 714 N N . SER A 1 87 ? 20.892 9.685 -25.383 1.00 41.22 87 SER A N 1
ATOM 715 C CA . SER A 1 87 ? 20.615 9.053 -24.097 1.00 41.22 87 SER A CA 1
ATOM 716 C C . SER A 1 87 ? 19.387 9.767 -23.557 1.00 41.22 87 SER A C 1
ATOM 718 O O . SER A 1 87 ? 19.484 10.872 -23.025 1.00 41.22 87 SER A O 1
ATOM 720 N N . SER A 1 88 ? 18.203 9.191 -23.765 1.00 50.88 88 SER A N 1
ATOM 721 C CA . SER A 1 88 ? 17.058 9.532 -22.935 1.00 50.88 88 SER A CA 1
ATOM 722 C C . SER A 1 88 ? 17.460 9.146 -21.516 1.00 50.88 88 SER A C 1
ATOM 724 O O . SER A 1 88 ? 17.415 7.962 -21.167 1.00 50.88 88 SER A O 1
ATOM 726 N N . ASP A 1 89 ? 17.956 10.113 -20.746 1.00 63.41 89 ASP A N 1
ATOM 727 C CA . ASP A 1 89 ? 18.314 9.896 -19.354 1.00 63.41 89 ASP A CA 1
ATOM 728 C C . ASP A 1 89 ? 17.098 9.279 -18.672 1.00 63.41 89 ASP A C 1
ATOM 730 O O . ASP A 1 89 ? 16.027 9.872 -18.580 1.00 63.41 8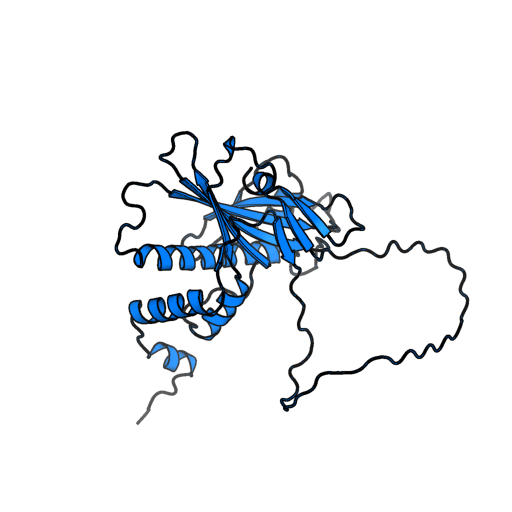9 ASP A O 1
ATOM 734 N N . LYS A 1 90 ? 17.245 8.010 -18.307 1.00 74.62 90 LYS A N 1
ATOM 735 C CA . LYS A 1 90 ? 16.189 7.206 -17.713 1.00 74.62 90 LYS A CA 1
ATOM 736 C C . LYS A 1 90 ? 15.865 7.811 -16.347 1.00 74.62 90 LYS A C 1
ATOM 738 O O . LYS A 1 90 ? 16.707 7.766 -15.455 1.00 74.62 90 LYS A O 1
ATOM 743 N N . ILE A 1 91 ? 14.667 8.372 -16.192 1.00 84.50 91 ILE A N 1
ATOM 744 C CA . ILE A 1 91 ? 14.293 9.134 -14.996 1.00 84.50 91 ILE A CA 1
ATOM 745 C C . ILE A 1 91 ? 13.750 8.217 -13.895 1.00 84.50 91 ILE A C 1
ATOM 747 O O . ILE A 1 91 ? 12.937 7.315 -14.130 1.00 84.50 91 ILE A O 1
ATOM 751 N N . ASP A 1 92 ? 14.233 8.458 -12.679 1.00 88.81 92 ASP A N 1
ATOM 752 C CA . ASP A 1 92 ? 13.793 7.786 -11.462 1.00 88.81 92 ASP A CA 1
ATOM 753 C C . ASP A 1 92 ? 12.486 8.390 -10.938 1.00 88.81 92 ASP A C 1
ATOM 755 O O . ASP A 1 92 ? 12.294 9.605 -10.985 1.00 88.81 92 ASP A O 1
ATOM 759 N N . LEU A 1 93 ? 11.591 7.536 -10.434 1.00 90.25 93 LEU A N 1
ATOM 760 C CA . LEU A 1 93 ? 10.320 7.958 -9.855 1.00 90.25 93 LEU A CA 1
ATOM 761 C C . LEU A 1 93 ? 10.569 8.476 -8.438 1.00 90.25 93 LEU A C 1
ATOM 763 O O . LEU A 1 93 ? 10.864 7.696 -7.536 1.00 90.25 93 LEU A O 1
ATOM 767 N N . LYS A 1 94 ? 10.393 9.779 -8.233 1.00 92.00 94 LYS A N 1
ATOM 768 C CA . LYS A 1 94 ? 10.651 10.450 -6.953 1.00 92.00 94 LYS A CA 1
ATOM 769 C C . LYS A 1 94 ? 9.392 10.809 -6.186 1.00 92.00 94 LYS A C 1
ATOM 771 O O . LYS A 1 94 ? 9.472 11.006 -4.975 1.00 92.00 94 LYS A O 1
ATOM 776 N N . LYS A 1 95 ? 8.249 10.948 -6.863 1.00 94.31 95 LYS A N 1
ATOM 777 C CA . LYS A 1 95 ? 7.002 11.377 -6.222 1.00 94.31 95 LYS A CA 1
ATOM 778 C C . LYS A 1 95 ? 5.771 10.698 -6.806 1.00 94.31 95 LYS A C 1
ATOM 780 O O . LYS A 1 95 ? 5.608 10.624 -8.020 1.00 94.31 95 LYS A O 1
ATOM 785 N N . VAL A 1 96 ? 4.864 10.287 -5.929 1.00 95.06 96 VAL A N 1
ATOM 786 C CA . VAL A 1 96 ? 3.487 9.931 -6.277 1.00 95.06 96 VAL A CA 1
ATOM 787 C C . VAL A 1 96 ? 2.543 10.906 -5.582 1.00 95.06 96 VAL A C 1
ATOM 789 O O . VAL A 1 96 ? 2.554 11.028 -4.359 1.00 95.06 96 VAL A O 1
ATOM 792 N N . THR A 1 97 ? 1.707 11.586 -6.358 1.00 95.31 97 THR A N 1
ATOM 793 C CA . THR A 1 97 ? 0.654 12.468 -5.854 1.00 95.31 97 THR A CA 1
ATOM 794 C C . THR A 1 97 ? -0.689 11.759 -5.946 1.00 95.31 97 THR A C 1
ATOM 796 O O . THR A 1 97 ? -1.145 11.390 -7.028 1.00 95.31 97 THR A O 1
ATOM 799 N N . ILE A 1 98 ? -1.359 11.598 -4.809 1.00 95.69 98 ILE A N 1
ATOM 800 C CA . ILE A 1 98 ? -2.718 11.064 -4.743 1.00 95.69 98 ILE A CA 1
ATOM 801 C C . ILE A 1 98 ? -3.687 12.232 -4.668 1.00 95.69 98 ILE A C 1
ATOM 803 O O . ILE A 1 98 ? -3.790 12.923 -3.652 1.00 95.69 98 ILE A O 1
ATOM 807 N N . ASN A 1 99 ? -4.419 12.437 -5.752 1.00 93.69 99 ASN A N 1
ATOM 808 C CA . ASN A 1 99 ? -5.427 13.468 -5.876 1.00 93.69 99 ASN A CA 1
ATOM 809 C C . ASN A 1 99 ? -6.760 12.991 -5.282 1.00 93.69 99 ASN A C 1
ATOM 811 O O . ASN A 1 99 ? -7.297 11.949 -5.668 1.00 93.69 99 ASN A O 1
ATOM 815 N N . LYS A 1 100 ? -7.306 13.767 -4.342 1.00 89.88 100 LYS A N 1
ATOM 816 C CA . LYS A 1 100 ? -8.601 13.497 -3.698 1.00 89.88 100 LYS A CA 1
ATOM 817 C C . LYS A 1 100 ? -9.716 14.402 -4.220 1.00 89.88 100 LYS A C 1
ATOM 819 O O . LYS A 1 100 ? -10.887 14.196 -3.887 1.00 89.88 100 LYS A O 1
ATOM 824 N N . ASN A 1 101 ? -9.381 15.390 -5.048 1.00 83.31 101 ASN A N 1
ATOM 825 C CA . ASN A 1 101 ? -10.359 16.295 -5.629 1.00 83.31 101 ASN A CA 1
ATOM 826 C C . ASN A 1 101 ? -11.308 15.536 -6.554 1.00 83.31 101 ASN A C 1
ATOM 828 O O . ASN A 1 101 ? -10.910 14.635 -7.290 1.00 83.31 101 ASN A O 1
ATOM 832 N N . LYS A 1 102 ? -12.577 15.958 -6.554 1.00 73.06 102 LYS A N 1
ATOM 833 C CA . LYS A 1 102 ? -13.628 15.393 -7.413 1.00 73.06 102 LYS A CA 1
ATOM 834 C C . LYS A 1 102 ? -13.854 13.889 -7.197 1.00 73.06 102 LYS A C 1
ATOM 836 O O . LYS A 1 102 ? -14.346 13.225 -8.107 1.00 73.06 102 LYS A O 1
ATOM 841 N N . THR A 1 103 ? -13.522 13.354 -6.016 1.00 79.44 103 THR A N 1
ATOM 842 C CA . THR A 1 103 ? -13.871 11.973 -5.661 1.00 79.44 103 THR A CA 1
ATOM 843 C C . THR A 1 103 ? -15.396 11.849 -5.622 1.00 79.44 103 THR A C 1
ATOM 845 O O . THR A 1 103 ? -16.034 12.557 -4.844 1.00 79.44 103 THR A O 1
ATOM 848 N N . PRO A 1 104 ? -16.008 10.985 -6.447 1.00 79.94 104 PRO A N 1
ATOM 849 C CA . PRO A 1 104 ? -17.455 10.812 -6.437 1.00 79.94 104 PRO A CA 1
ATOM 850 C C . PRO A 1 104 ? -17.980 10.364 -5.064 1.00 79.94 104 PRO A C 1
ATOM 852 O O . PRO A 1 104 ? -17.435 9.431 -4.475 1.00 79.94 104 PRO A O 1
ATOM 855 N N . GLU A 1 105 ? -19.095 10.939 -4.602 1.00 80.94 105 GLU A N 1
ATOM 856 C CA . GLU A 1 105 ? -19.714 10.596 -3.306 1.00 80.94 105 GLU A CA 1
ATOM 857 C C . GLU A 1 105 ? -20.012 9.100 -3.148 1.00 80.94 105 GLU A C 1
ATOM 859 O O . GLU A 1 105 ? -19.988 8.575 -2.039 1.00 80.94 105 GLU A O 1
ATOM 864 N N . LYS A 1 106 ? -20.222 8.376 -4.259 1.00 83.88 106 LYS A N 1
ATOM 865 C CA . LYS A 1 106 ? -20.450 6.920 -4.254 1.00 83.88 106 LYS A CA 1
ATOM 866 C C . LYS A 1 106 ? -19.329 6.113 -3.585 1.00 83.88 106 LYS A C 1
ATOM 868 O O . LYS A 1 106 ? -19.578 4.968 -3.231 1.00 83.88 106 LYS A O 1
ATOM 873 N N . TYR A 1 107 ? -18.121 6.670 -3.465 1.00 81.75 107 TYR A N 1
ATOM 874 C CA . TYR A 1 107 ? -17.000 6.019 -2.782 1.00 81.75 107 TYR A CA 1
ATOM 875 C C . TYR A 1 107 ? -17.031 6.219 -1.263 1.00 81.75 107 TYR A C 1
ATOM 877 O O . TYR A 1 107 ? -16.324 5.511 -0.554 1.00 81.75 107 TYR A O 1
ATOM 885 N N . GLY A 1 108 ? -17.844 7.155 -0.759 1.00 85.06 108 GLY A N 1
ATOM 886 C CA . GLY A 1 108 ? -18.125 7.305 0.667 1.00 85.06 108 GLY A CA 1
ATOM 887 C C . GLY A 1 108 ? -16.896 7.545 1.543 1.00 85.06 108 GLY A C 1
ATOM 888 O O . GLY A 1 108 ? -16.918 7.151 2.705 1.00 85.06 108 GLY A O 1
ATOM 889 N N . ILE A 1 109 ? -15.818 8.133 1.009 1.00 87.75 109 ILE A N 1
ATOM 890 C CA . ILE A 1 109 ? -14.580 8.373 1.765 1.00 87.75 109 ILE A CA 1
ATOM 891 C C . ILE A 1 109 ? -14.861 9.381 2.883 1.00 87.75 109 ILE A C 1
ATOM 893 O O . ILE A 1 109 ? -15.229 10.522 2.615 1.00 87.75 109 ILE A O 1
ATOM 897 N N . GLN A 1 110 ? -14.669 8.958 4.129 1.00 84.75 110 GLN A N 1
ATOM 898 C CA . GLN A 1 110 ? -14.870 9.785 5.320 1.00 84.75 110 GLN A CA 1
ATOM 899 C C . GLN A 1 110 ? -13.551 10.333 5.849 1.00 84.75 110 GLN A C 1
ATOM 901 O O . GLN A 1 110 ? -13.440 11.518 6.153 1.00 84.75 110 GLN A O 1
ATOM 906 N N . ASN A 1 111 ? -12.548 9.462 5.952 1.00 85.88 111 ASN A N 1
ATOM 907 C CA . ASN A 1 111 ? -11.270 9.792 6.558 1.00 85.88 111 ASN A CA 1
ATOM 908 C C . ASN A 1 111 ? -10.120 9.164 5.787 1.00 85.88 111 ASN A C 1
ATOM 910 O O . ASN A 1 111 ? -10.234 8.059 5.253 1.00 85.88 111 ASN A O 1
ATOM 914 N N . VAL A 1 112 ? -9.003 9.887 5.767 1.00 88.00 112 VAL A N 1
ATOM 915 C CA . VAL A 1 112 ? -7.743 9.415 5.205 1.00 88.00 112 VAL A CA 1
ATOM 916 C C . VAL A 1 112 ? -6.627 9.708 6.193 1.00 88.00 112 VAL A C 1
ATOM 918 O O . VAL A 1 112 ? -6.440 10.859 6.595 1.00 88.00 112 VAL A O 1
ATOM 921 N N . TRP A 1 113 ? -5.878 8.675 6.556 1.00 89.12 113 TRP A N 1
ATOM 922 C CA . TRP A 1 113 ? -4.685 8.791 7.381 1.00 89.12 113 TRP A CA 1
ATOM 923 C C . TRP A 1 113 ? -3.476 8.238 6.649 1.00 89.12 113 TRP A C 1
ATOM 925 O O . TRP A 1 113 ? -3.583 7.272 5.895 1.00 89.12 113 TRP A O 1
ATOM 935 N N . MET A 1 114 ? -2.325 8.842 6.903 1.00 90.12 114 MET A N 1
ATOM 936 C CA . MET A 1 114 ? -1.042 8.375 6.411 1.00 90.12 114 MET A CA 1
ATOM 937 C C . MET A 1 114 ? -0.199 7.894 7.581 1.00 90.12 114 MET A C 1
ATOM 939 O O . MET A 1 114 ? -0.111 8.572 8.600 1.00 90.12 114 MET A O 1
ATOM 943 N N . VAL A 1 115 ? 0.397 6.716 7.433 1.00 87.50 115 VAL A N 1
ATOM 944 C CA . VAL A 1 115 ? 1.197 6.052 8.458 1.00 87.50 115 VAL A CA 1
ATOM 945 C C . VAL A 1 115 ? 2.622 5.888 7.948 1.00 87.50 115 VAL A C 1
ATOM 947 O O . VAL A 1 115 ? 2.861 5.255 6.917 1.00 87.50 115 VAL A O 1
ATOM 950 N N . ASN A 1 116 ? 3.576 6.438 8.694 1.00 83.25 116 ASN A N 1
ATOM 951 C CA . ASN A 1 116 ? 4.997 6.310 8.398 1.00 83.25 116 ASN A CA 1
ATOM 952 C C . ASN A 1 116 ? 5.556 5.009 8.998 1.00 83.25 116 ASN A C 1
ATOM 954 O O . ASN A 1 116 ? 6.007 4.973 10.142 1.00 83.25 116 ASN A O 1
ATOM 958 N N . LEU A 1 117 ? 5.555 3.929 8.219 1.00 80.81 117 LEU A N 1
ATOM 959 C CA . LEU A 1 117 ? 6.005 2.619 8.696 1.00 80.81 117 LEU A CA 1
ATOM 960 C C . LEU A 1 117 ? 7.502 2.569 9.059 1.00 80.81 117 LEU A C 1
ATOM 962 O O . LEU A 1 117 ? 7.886 1.738 9.883 1.00 80.81 117 LEU A O 1
ATOM 966 N N . GLU A 1 118 ? 8.349 3.459 8.534 1.00 78.69 118 GLU A N 1
ATOM 967 C CA . GLU A 1 118 ? 9.766 3.508 8.924 1.00 78.69 118 GLU A CA 1
ATOM 968 C C . GLU A 1 118 ? 9.946 3.921 10.387 1.00 78.69 118 GLU A C 1
ATOM 970 O O . GLU A 1 118 ? 10.824 3.406 11.083 1.00 78.69 118 GLU A O 1
ATOM 975 N N . LEU A 1 119 ? 9.088 4.808 10.901 1.00 75.81 119 LEU A N 1
ATOM 976 C CA . LEU A 1 119 ? 9.113 5.158 12.319 1.00 75.81 119 LEU A CA 1
ATOM 977 C C . LEU A 1 119 ? 8.786 3.940 13.195 1.00 75.81 119 LEU A C 1
ATOM 979 O O . LEU A 1 119 ? 9.364 3.807 14.273 1.00 75.81 119 LEU A O 1
ATOM 983 N N . MET A 1 120 ? 7.972 2.990 12.723 1.00 72.06 120 MET A N 1
ATOM 984 C CA . MET A 1 120 ? 7.776 1.730 13.450 1.00 72.06 120 MET A CA 1
ATOM 985 C C . MET A 1 120 ? 9.046 0.881 13.528 1.00 72.06 120 MET A C 1
ATOM 987 O O . MET A 1 120 ? 9.251 0.198 14.526 1.00 72.06 120 MET A O 1
ATOM 991 N N . ASN A 1 121 ? 9.946 0.953 12.543 1.00 72.88 121 ASN A N 1
ATOM 992 C CA . ASN A 1 121 ? 11.233 0.258 12.648 1.00 72.88 121 ASN A CA 1
ATOM 993 C C . ASN A 1 121 ? 12.073 0.817 13.809 1.00 72.88 121 ASN A C 1
ATOM 995 O O . ASN A 1 121 ? 12.777 0.066 14.484 1.00 72.88 121 ASN A O 1
ATOM 999 N N . ASN A 1 122 ? 11.980 2.123 14.083 1.00 68.94 122 ASN A N 1
ATOM 1000 C CA . ASN A 1 122 ? 12.626 2.727 15.252 1.00 68.94 122 ASN A CA 1
ATOM 1001 C C . ASN A 1 122 ? 11.960 2.294 16.562 1.00 68.94 122 ASN A C 1
ATOM 1003 O O . ASN A 1 122 ? 12.648 2.146 17.570 1.00 68.94 122 ASN A O 1
ATOM 1007 N N . PHE A 1 123 ? 10.649 2.048 16.550 1.00 66.12 123 PHE A N 1
ATOM 1008 C CA . PHE A 1 123 ? 9.967 1.441 17.688 1.00 66.12 123 PHE A CA 1
ATOM 1009 C C . PHE A 1 123 ? 10.470 0.012 17.947 1.00 66.12 123 PHE A C 1
ATOM 1011 O O . PHE A 1 123 ? 10.835 -0.289 19.077 1.00 66.12 123 PHE A O 1
ATOM 1018 N N . ASN A 1 124 ? 10.628 -0.826 16.914 1.00 63.84 124 ASN A N 1
ATOM 1019 C CA . ASN A 1 124 ? 11.169 -2.187 17.068 1.00 63.84 124 ASN A CA 1
ATOM 1020 C C . ASN A 1 124 ? 12.585 -2.207 17.666 1.00 63.84 124 ASN A C 1
ATOM 1022 O O . ASN A 1 124 ? 12.916 -3.114 18.423 1.00 63.84 124 ASN A O 1
ATOM 1026 N N . LYS A 1 125 ? 13.420 -1.194 17.383 1.00 66.06 125 LYS A N 1
ATOM 1027 C CA . LYS A 1 125 ? 14.739 -1.054 18.033 1.00 66.06 125 LYS A CA 1
ATOM 1028 C C . LYS A 1 125 ? 14.629 -0.839 19.545 1.00 66.06 125 LYS A C 1
ATOM 1030 O O . LYS A 1 125 ? 15.469 -1.332 20.286 1.00 66.06 125 LYS A O 1
ATOM 1035 N N . ASN A 1 126 ? 13.602 -0.117 19.989 1.00 58.50 126 ASN A N 1
ATOM 1036 C CA . ASN A 1 126 ? 13.354 0.161 21.406 1.00 58.50 126 ASN A CA 1
ATOM 1037 C C . ASN A 1 126 ? 12.527 -0.942 22.090 1.00 58.50 126 ASN A C 1
ATOM 1039 O O . ASN A 1 126 ? 12.518 -1.029 23.314 1.00 58.50 126 ASN A O 1
ATOM 1043 N N . PHE A 1 127 ? 11.853 -1.787 21.306 1.00 59.62 127 PHE A N 1
ATOM 1044 C CA . PHE A 1 127 ? 11.011 -2.886 21.770 1.00 59.62 127 PHE A CA 1
ATOM 1045 C C . PHE A 1 127 ? 11.287 -4.148 20.931 1.00 59.62 127 PHE A C 1
ATOM 1047 O O . PHE A 1 127 ? 10.491 -4.510 20.063 1.00 59.62 127 PHE A O 1
ATOM 1054 N N . PRO A 1 128 ? 12.413 -4.845 21.180 1.00 55.66 128 PRO A N 1
ATOM 1055 C CA . PRO A 1 128 ? 12.895 -5.942 20.333 1.00 55.66 128 PRO A CA 1
ATOM 1056 C C . PRO A 1 128 ? 11.994 -7.185 20.331 1.00 55.66 128 PRO A C 1
ATOM 1058 O O . PRO A 1 128 ? 12.180 -8.073 19.505 1.00 55.66 128 PRO A O 1
ATOM 1061 N N . TYR A 1 129 ? 10.998 -7.249 21.219 1.00 52.88 129 TYR A N 1
ATOM 1062 C CA . TYR A 1 129 ? 9.953 -8.276 21.208 1.00 52.88 129 TYR A CA 1
ATOM 1063 C C . TYR A 1 129 ? 9.120 -8.258 19.920 1.00 52.88 129 TYR A C 1
ATOM 1065 O O . TYR A 1 129 ? 8.581 -9.285 19.512 1.00 52.88 129 TYR A O 1
ATOM 1073 N N . PHE A 1 130 ? 9.051 -7.108 19.248 1.00 55.47 130 PHE A N 1
ATOM 1074 C CA . PHE A 1 130 ? 8.437 -6.974 17.936 1.00 55.47 130 PHE A CA 1
ATOM 1075 C C . PHE A 1 130 ? 9.477 -7.304 16.860 1.00 55.47 130 PHE A C 1
ATOM 1077 O O . PHE A 1 130 ? 10.024 -6.420 16.200 1.00 55.47 130 PHE A O 1
ATOM 1084 N N . LEU A 1 131 ? 9.763 -8.597 16.679 1.00 52.06 131 LEU A N 1
ATOM 1085 C CA . LEU A 1 131 ? 10.649 -9.122 15.627 1.00 52.06 131 LEU A CA 1
ATOM 1086 C C . LEU A 1 131 ? 9.992 -9.043 14.236 1.00 52.06 131 LEU A C 1
ATOM 1088 O O . LEU A 1 131 ? 9.955 -10.012 13.481 1.00 52.06 131 LEU A O 1
ATOM 1092 N N . LEU A 1 132 ? 9.450 -7.880 13.881 1.00 61.50 132 LEU A N 1
ATOM 1093 C CA . LEU A 1 132 ? 9.057 -7.593 12.511 1.00 61.50 132 LEU A CA 1
ATOM 1094 C C . LEU A 1 132 ? 10.310 -7.174 11.757 1.00 61.50 132 LEU A C 1
ATOM 1096 O O . LEU A 1 132 ? 11.060 -6.307 12.213 1.00 61.50 132 LEU A O 1
ATOM 1100 N N . SER A 1 133 ? 10.527 -7.781 10.593 1.00 63.66 133 SER A N 1
ATOM 1101 C CA . SER A 1 133 ? 11.627 -7.407 9.711 1.00 63.66 133 SER A CA 1
ATOM 1102 C C . SER A 1 133 ? 11.628 -5.889 9.456 1.00 63.66 133 SER A C 1
ATOM 1104 O O . SER A 1 133 ? 10.576 -5.242 9.389 1.00 63.66 133 SER A O 1
ATOM 1106 N N . GLY A 1 134 ? 12.825 -5.311 9.315 1.00 66.19 134 GLY A N 1
ATOM 1107 C CA . GLY A 1 134 ? 13.011 -3.876 9.075 1.00 66.19 134 GLY A CA 1
ATOM 1108 C C . GLY A 1 134 ? 12.576 -3.404 7.683 1.00 66.19 134 GLY A C 1
ATOM 1109 O O . GLY A 1 134 ? 12.678 -2.216 7.391 1.00 66.19 134 GLY A O 1
ATOM 1110 N N . LYS A 1 135 ? 12.102 -4.303 6.810 1.00 79.06 135 LYS A N 1
ATOM 1111 C CA . LYS A 1 135 ? 11.580 -3.923 5.496 1.00 79.06 135 LYS A CA 1
ATOM 1112 C C . LYS A 1 135 ? 10.188 -3.303 5.651 1.00 79.06 135 LYS A C 1
ATOM 1114 O O . LYS A 1 135 ? 9.333 -3.800 6.389 1.00 79.06 135 LYS A O 1
ATOM 1119 N N . THR A 1 136 ? 9.969 -2.191 4.964 1.00 85.31 136 THR A N 1
ATOM 1120 C CA . THR A 1 136 ? 8.691 -1.478 4.941 1.00 85.31 136 THR A CA 1
ATOM 1121 C C . THR A 1 136 ? 8.398 -0.983 3.530 1.00 85.31 136 THR A C 1
ATOM 1123 O O . THR A 1 136 ? 9.336 -0.592 2.827 1.00 85.31 136 THR A O 1
ATOM 1126 N N . PRO A 1 137 ? 7.121 -0.978 3.117 1.00 90.06 137 PRO A N 1
ATOM 1127 C CA . PRO A 1 137 ? 6.659 -0.116 2.035 1.00 90.06 137 PRO A CA 1
ATOM 1128 C C . PRO A 1 137 ? 6.998 1.344 2.359 1.00 90.06 137 PRO A C 1
ATOM 1130 O O . PRO A 1 137 ? 7.161 1.680 3.538 1.00 90.06 137 PRO A O 1
ATOM 1133 N N . GLU A 1 138 ? 7.085 2.212 1.352 1.00 88.75 138 GLU A N 1
ATOM 1134 C CA . GLU A 1 138 ? 7.360 3.635 1.585 1.00 88.75 138 GLU A CA 1
ATOM 1135 C C . GLU A 1 138 ? 6.279 4.290 2.457 1.00 88.75 138 GLU A C 1
ATOM 1137 O O . GLU A 1 138 ? 6.588 5.138 3.295 1.00 88.75 138 GLU A O 1
ATOM 1142 N N . VAL A 1 139 ? 5.013 3.882 2.313 1.00 90.50 139 VAL A N 1
ATOM 1143 C CA . VAL A 1 139 ? 3.922 4.418 3.138 1.00 90.50 139 VAL A CA 1
ATOM 1144 C C . VAL A 1 139 ? 2.754 3.442 3.283 1.00 90.50 139 VAL A C 1
ATOM 1146 O O . VAL A 1 139 ? 2.505 2.608 2.413 1.00 90.50 139 VAL A O 1
ATOM 1149 N N . ALA A 1 140 ? 1.998 3.574 4.374 1.00 94.00 140 ALA A N 1
ATOM 1150 C CA . ALA A 1 140 ? 0.666 2.991 4.496 1.00 94.00 140 ALA A CA 1
ATOM 1151 C C . ALA A 1 140 ? -0.398 4.096 4.544 1.00 94.00 140 ALA A C 1
ATOM 1153 O O . ALA A 1 140 ? -0.315 5.014 5.358 1.00 94.00 140 ALA A O 1
ATOM 1154 N N . LEU A 1 141 ? -1.413 4.005 3.686 1.00 94.25 141 LEU A N 1
ATOM 1155 C CA . LEU A 1 141 ? -2.584 4.881 3.708 1.00 94.25 141 LEU A CA 1
ATOM 1156 C C . LEU A 1 141 ? -3.806 4.123 4.208 1.00 94.25 141 LEU A C 1
ATOM 1158 O O . LEU A 1 141 ? -4.140 3.057 3.698 1.00 94.25 141 LEU A O 1
ATOM 1162 N N . LEU A 1 142 ? -4.492 4.697 5.189 1.00 93.38 142 LEU A N 1
ATOM 1163 C CA . LEU A 1 142 ? -5.721 4.168 5.763 1.00 93.38 142 LEU A CA 1
ATOM 1164 C C . LEU A 1 142 ? -6.876 5.020 5.256 1.00 93.38 142 LEU A C 1
ATOM 1166 O O . LEU A 1 142 ? -6.940 6.212 5.554 1.00 93.38 142 LEU A O 1
ATOM 1170 N N . ILE A 1 143 ? -7.780 4.420 4.489 1.00 90.81 143 ILE A N 1
ATOM 1171 C CA . ILE A 1 143 ? -8.915 5.109 3.873 1.00 90.81 143 ILE A CA 1
ATOM 1172 C C . ILE A 1 143 ? -10.197 4.488 4.419 1.00 90.81 143 ILE A C 1
ATOM 1174 O O . ILE A 1 143 ? -10.549 3.359 4.071 1.00 90.81 143 ILE A O 1
ATOM 1178 N N . LEU A 1 144 ? -10.902 5.228 5.275 1.00 88.81 144 LEU A N 1
ATOM 1179 C CA . LEU A 1 144 ? -12.198 4.813 5.801 1.00 88.81 144 LEU A CA 1
ATOM 1180 C C . LEU A 1 144 ? -13.300 5.232 4.833 1.00 88.81 144 LEU A C 1
ATOM 1182 O O . LEU A 1 144 ? -13.482 6.420 4.558 1.00 88.81 144 LEU A O 1
ATOM 1186 N N . CYS A 1 145 ? -14.040 4.247 4.345 1.00 86.81 145 CYS A N 1
ATOM 1187 C CA . CYS A 1 145 ? -15.179 4.423 3.462 1.00 86.81 145 CYS A CA 1
ATOM 1188 C C . CYS A 1 145 ? -16.454 3.939 4.151 1.00 86.81 145 CYS A C 1
ATOM 1190 O O . CYS A 1 145 ? -16.459 2.892 4.802 1.00 86.81 145 CYS A O 1
ATOM 1192 N N . ARG A 1 146 ? -17.552 4.660 3.946 1.00 84.00 146 ARG A N 1
ATOM 1193 C CA . ARG A 1 146 ? -18.894 4.257 4.367 1.00 84.00 146 ARG A CA 1
ATOM 1194 C C . ARG A 1 146 ? -19.664 3.711 3.173 1.00 84.00 146 ARG A C 1
ATOM 1196 O O . ARG A 1 146 ? -19.799 4.399 2.161 1.00 84.00 146 ARG A O 1
ATOM 1203 N N . GLU A 1 147 ? -20.176 2.488 3.276 1.00 74.19 147 GLU A N 1
ATOM 1204 C CA . GLU A 1 147 ? -21.036 1.938 2.226 1.00 74.19 147 GLU A CA 1
ATOM 1205 C C . GLU A 1 147 ? -22.416 2.612 2.221 1.00 74.19 147 GLU A C 1
ATOM 1207 O O . GLU A 1 147 ? -22.852 3.181 3.223 1.00 74.19 147 GLU A O 1
ATOM 1212 N N . ARG A 1 148 ? -23.120 2.547 1.079 1.00 64.81 148 ARG A N 1
ATOM 1213 C CA . ARG A 1 148 ? -24.383 3.274 0.817 1.00 64.81 148 ARG A CA 1
ATOM 1214 C C . ARG A 1 148 ? -25.491 3.045 1.853 1.00 64.81 148 ARG A C 1
ATOM 1216 O O . ARG A 1 148 ? -26.365 3.893 1.978 1.00 64.81 148 ARG A O 1
ATOM 1223 N N . ASN A 1 149 ? -25.440 1.946 2.600 1.00 64.06 149 ASN A N 1
ATOM 1224 C CA . ASN A 1 149 ? -26.441 1.586 3.606 1.00 64.06 149 ASN A CA 1
ATOM 1225 C C . ASN A 1 149 ? -26.127 2.220 4.972 1.00 64.06 149 ASN A C 1
ATOM 1227 O O . ASN A 1 149 ? -26.910 2.128 5.906 1.00 64.06 149 ASN A O 1
ATOM 1231 N N . GLY A 1 150 ? -24.959 2.850 5.107 1.00 62.31 150 GLY A N 1
ATOM 1232 C CA . GLY A 1 150 ? -24.550 3.609 6.276 1.00 62.31 150 GLY A CA 1
ATOM 1233 C C . GLY A 1 150 ? -24.103 2.788 7.489 1.00 62.31 150 GLY A C 1
ATOM 1234 O O . GLY A 1 150 ? -23.547 3.389 8.410 1.00 62.31 150 GLY A O 1
ATOM 1235 N N . GLU A 1 151 ? -24.317 1.473 7.485 1.00 64.50 151 GLU A N 1
ATOM 1236 C CA . GLU A 1 151 ? -24.038 0.561 8.606 1.00 64.50 151 GLU A CA 1
ATOM 1237 C C . GLU A 1 151 ? -22.678 -0.145 8.498 1.00 64.50 151 GLU A C 1
ATOM 1239 O O . GLU A 1 151 ? -22.041 -0.425 9.515 1.00 64.50 151 GLU A O 1
ATOM 1244 N N . ILE A 1 152 ? -22.206 -0.400 7.273 1.00 65.19 152 ILE A N 1
ATOM 1245 C CA . ILE A 1 152 ? -20.940 -1.094 7.013 1.00 65.19 152 ILE A CA 1
ATOM 1246 C C . ILE A 1 152 ? -19.872 -0.076 6.634 1.00 65.19 152 ILE A C 1
ATOM 1248 O O . ILE A 1 152 ? -20.040 0.723 5.705 1.00 65.19 152 ILE A O 1
ATOM 1252 N N . HIS A 1 153 ? -18.752 -0.141 7.344 1.00 77.81 153 HIS A N 1
ATOM 1253 C CA . HIS A 1 153 ? -17.566 0.637 7.031 1.00 77.81 153 HIS A CA 1
ATOM 1254 C C . HIS A 1 153 ? -16.488 -0.281 6.460 1.00 77.81 153 HIS A C 1
ATOM 1256 O O . HIS A 1 153 ? -16.282 -1.403 6.924 1.00 77.81 153 HIS A O 1
ATOM 1262 N N . LYS A 1 154 ? -15.779 0.206 5.446 1.00 85.50 154 LYS A N 1
ATOM 1263 C CA . LYS A 1 154 ? -14.595 -0.449 4.891 1.00 85.50 154 LYS A CA 1
ATOM 1264 C C . LYS A 1 154 ? -13.378 0.403 5.183 1.00 85.50 154 LYS A C 1
ATOM 1266 O O . LYS A 1 154 ? -13.324 1.561 4.776 1.00 85.50 154 LYS A O 1
ATOM 1271 N N . LEU A 1 155 ? -12.408 -0.176 5.876 1.00 89.25 155 LEU A N 1
ATOM 1272 C CA . LEU A 1 155 ? -11.096 0.417 6.065 1.00 89.25 155 LEU A CA 1
ATOM 1273 C C . LEU A 1 155 ? -10.140 -0.203 5.050 1.00 89.25 155 LEU A C 1
ATOM 1275 O O . LEU A 1 155 ? -9.718 -1.347 5.209 1.00 89.25 155 LEU A O 1
ATOM 1279 N N . TYR A 1 156 ? -9.792 0.554 4.015 1.00 92.19 156 TYR A N 1
ATOM 1280 C CA . TYR A 1 156 ? -8.735 0.149 3.097 1.00 92.19 156 TYR A CA 1
ATOM 1281 C C . TYR A 1 156 ? -7.382 0.504 3.701 1.00 92.19 156 TYR A C 1
ATOM 1283 O O . TYR A 1 156 ? -7.135 1.664 4.028 1.00 92.19 156 TYR A O 1
ATOM 1291 N N . VAL A 1 157 ? -6.516 -0.494 3.835 1.00 94.56 157 VAL A N 1
ATOM 1292 C CA . VAL A 1 157 ? -5.121 -0.335 4.240 1.00 94.56 157 VAL A CA 1
ATOM 1293 C C . VAL A 1 157 ? -4.262 -0.512 2.994 1.00 94.56 157 VAL A C 1
ATOM 1295 O O . VAL A 1 157 ? -3.953 -1.630 2.584 1.00 94.56 157 VAL A O 1
ATOM 1298 N N . CYS A 1 158 ? -3.920 0.606 2.363 1.00 96.88 158 CYS A N 1
ATOM 1299 C CA . CYS A 1 158 ? -3.119 0.657 1.148 1.00 96.88 158 CYS A CA 1
ATOM 1300 C C . CYS A 1 158 ? -1.632 0.752 1.511 1.00 96.88 158 CYS A C 1
ATOM 1302 O O . CYS A 1 158 ? -1.153 1.817 1.895 1.00 96.88 158 CYS A O 1
ATOM 1304 N N . LEU A 1 159 ? -0.908 -0.355 1.382 1.00 96.62 159 LEU A N 1
ATOM 1305 C CA . LEU A 1 159 ? 0.547 -0.417 1.471 1.00 96.62 159 LEU A CA 1
ATOM 1306 C C . LEU A 1 159 ? 1.130 -0.016 0.118 1.00 96.62 159 LEU A C 1
ATOM 1308 O O . LEU A 1 159 ? 0.898 -0.696 -0.879 1.00 96.62 159 LEU A O 1
ATOM 1312 N N . ILE A 1 160 ? 1.849 1.099 0.075 1.00 95.62 160 ILE A N 1
ATOM 1313 C CA . ILE A 1 160 ? 2.336 1.686 -1.171 1.00 95.62 160 ILE A CA 1
ATOM 1314 C C . ILE A 1 160 ? 3.837 1.476 -1.280 1.00 95.62 160 ILE A C 1
ATOM 1316 O O . ILE A 1 160 ? 4.588 1.893 -0.398 1.00 95.62 160 ILE A O 1
ATOM 1320 N N . GLU A 1 161 ? 4.232 0.849 -2.387 1.00 95.25 161 GLU A N 1
ATOM 1321 C CA . GLU A 1 161 ? 5.612 0.715 -2.817 1.00 95.25 161 GLU A CA 1
ATOM 1322 C C . GLU A 1 161 ? 5.894 1.578 -4.063 1.00 95.25 161 GLU A C 1
ATOM 1324 O O . GLU A 1 161 ? 5.114 1.559 -5.018 1.00 95.25 161 GLU A O 1
ATOM 1329 N N . MET A 1 162 ? 7.025 2.278 -4.107 1.00 94.00 162 MET A N 1
ATOM 1330 C CA . MET A 1 162 ? 7.512 3.039 -5.263 1.00 94.00 162 MET A CA 1
ATOM 1331 C C . MET A 1 162 ? 8.798 2.427 -5.831 1.00 94.00 162 MET A C 1
ATOM 1333 O O . MET A 1 162 ? 9.750 2.151 -5.106 1.00 94.00 162 MET A O 1
ATOM 1337 N N . LYS A 1 163 ? 8.858 2.238 -7.155 1.00 91.81 163 LYS A N 1
ATOM 1338 C CA . LYS A 1 163 ? 10.030 1.706 -7.867 1.00 91.81 163 LYS A CA 1
ATOM 1339 C C . LYS A 1 163 ? 10.326 2.490 -9.140 1.00 91.81 163 LYS A C 1
ATOM 1341 O O . LYS A 1 163 ? 9.552 2.471 -10.084 1.00 91.81 163 LYS A O 1
ATOM 1346 N N . SER A 1 164 ? 11.520 3.055 -9.266 1.00 90.56 164 SER A N 1
ATOM 1347 C CA . SER A 1 164 ? 11.959 3.640 -10.545 1.00 90.56 164 SER A CA 1
ATOM 1348 C C . SER A 1 164 ? 12.010 2.614 -11.681 1.00 90.56 164 SER A C 1
ATOM 1350 O O . SER A 1 164 ? 11.687 2.918 -12.828 1.00 90.56 164 SER A O 1
ATOM 1352 N N . ASN A 1 165 ? 12.403 1.380 -11.365 1.00 89.31 165 ASN A N 1
ATOM 1353 C CA . ASN A 1 165 ? 12.485 0.299 -12.333 1.00 89.31 165 ASN A CA 1
ATOM 1354 C C . ASN A 1 165 ? 12.222 -1.053 -11.666 1.00 89.31 165 ASN A C 1
ATOM 1356 O O . ASN A 1 165 ? 12.895 -1.417 -10.695 1.00 89.31 165 ASN A O 1
ATOM 1360 N N . LEU A 1 166 ? 11.275 -1.808 -12.209 1.00 90.31 166 LEU A N 1
ATOM 1361 C CA . LEU A 1 166 ? 11.102 -3.218 -11.907 1.00 90.31 166 LEU A CA 1
ATOM 1362 C C . LEU A 1 166 ? 12.157 -3.990 -12.701 1.00 90.31 166 LEU A C 1
ATOM 1364 O O . LEU A 1 166 ? 12.158 -3.986 -13.926 1.00 90.31 166 LEU A O 1
ATOM 1368 N N . LYS A 1 167 ? 13.093 -4.623 -11.996 1.00 85.75 167 LYS A N 1
ATOM 1369 C CA . LYS A 1 167 ? 14.185 -5.393 -12.600 1.00 85.75 167 LYS A CA 1
ATOM 1370 C C . LYS A 1 167 ? 14.326 -6.744 -11.917 1.00 85.75 167 LYS A C 1
ATOM 1372 O O . LYS A 1 167 ? 14.105 -6.868 -10.709 1.00 85.75 167 LYS A O 1
ATOM 1377 N N . GLN A 1 168 ? 14.745 -7.740 -12.684 1.00 73.75 168 GLN A N 1
ATOM 1378 C CA . GLN A 1 168 ? 15.160 -9.024 -12.138 1.00 73.75 168 GLN A CA 1
ATOM 1379 C C . GLN A 1 168 ? 16.644 -8.950 -11.759 1.00 73.75 168 GLN A C 1
ATOM 1381 O O . GLN A 1 168 ? 17.469 -8.524 -12.566 1.00 73.75 168 GLN A O 1
ATOM 1386 N N . ASP A 1 169 ? 16.985 -9.347 -10.534 1.00 64.75 169 ASP A N 1
ATOM 1387 C CA . ASP A 1 169 ? 18.372 -9.590 -10.124 1.00 64.75 169 ASP A CA 1
ATOM 1388 C C . ASP A 1 169 ? 18.559 -11.091 -9.865 1.00 64.75 169 ASP A C 1
ATOM 1390 O O . ASP A 1 169 ? 17.613 -11.799 -9.526 1.00 64.75 169 ASP A O 1
ATOM 1394 N N . LYS A 1 170 ? 19.788 -11.584 -10.013 1.00 56.56 170 LYS A N 1
ATOM 1395 C CA . LYS A 1 170 ? 20.173 -13.003 -10.017 1.00 56.56 170 LYS A CA 1
ATOM 1396 C C . LYS A 1 170 ? 19.924 -13.749 -8.698 1.00 56.56 170 LYS A C 1
ATOM 1398 O O . LYS A 1 170 ? 20.187 -14.946 -8.643 1.00 56.56 170 LYS A O 1
ATOM 1403 N N . ARG A 1 171 ? 19.529 -13.066 -7.617 1.00 51.78 171 ARG A N 1
ATOM 1404 C CA . ARG A 1 171 ? 19.342 -13.679 -6.284 1.00 51.78 171 ARG A CA 1
ATOM 1405 C C . ARG A 1 171 ? 18.051 -13.274 -5.578 1.00 51.78 171 ARG A C 1
ATOM 1407 O O . ARG A 1 171 ? 17.564 -14.050 -4.768 1.00 51.78 171 ARG A O 1
ATOM 1414 N N . TRP A 1 172 ? 17.551 -12.066 -5.826 1.00 53.75 172 TRP A N 1
ATOM 1415 C CA . TRP A 1 172 ? 16.351 -11.505 -5.206 1.00 53.75 172 TRP A CA 1
ATOM 1416 C C . TRP A 1 172 ? 15.677 -10.651 -6.274 1.00 53.75 172 TRP A C 1
ATOM 1418 O O . TRP A 1 172 ? 16.200 -9.602 -6.652 1.00 53.75 172 TRP A O 1
ATOM 1428 N N . SER A 1 173 ? 14.560 -11.115 -6.830 1.00 71.69 173 SER A N 1
ATOM 1429 C CA . SER A 1 173 ? 13.793 -10.267 -7.738 1.00 71.69 173 SER A CA 1
ATOM 1430 C C . SER A 1 173 ? 13.342 -9.017 -6.968 1.00 71.69 173 SER A C 1
ATOM 1432 O O . SER A 1 173 ? 12.987 -9.103 -5.791 1.00 71.69 173 SER A O 1
ATOM 1434 N N . CYS A 1 174 ? 13.345 -7.846 -7.617 1.00 86.06 174 CYS A N 1
ATOM 1435 C CA . CYS A 1 174 ? 12.785 -6.617 -7.038 1.00 86.06 174 CYS A CA 1
ATOM 1436 C C . CYS A 1 174 ? 11.378 -6.874 -6.466 1.00 86.06 174 CYS A C 1
ATOM 1438 O O . CYS A 1 174 ? 11.032 -6.383 -5.396 1.00 86.06 174 CYS A O 1
ATOM 1440 N N . LEU A 1 175 ? 10.607 -7.729 -7.142 1.00 89.19 175 LEU A N 1
ATOM 1441 C CA . LEU A 1 175 ? 9.284 -8.172 -6.720 1.00 89.19 175 LEU A CA 1
ATOM 1442 C C . LEU A 1 175 ? 9.312 -9.006 -5.432 1.00 89.19 175 LEU A C 1
ATOM 1444 O O . LEU A 1 175 ? 8.471 -8.792 -4.569 1.00 89.19 175 LEU A O 1
ATOM 1448 N N . GLY A 1 176 ? 10.289 -9.893 -5.237 1.00 89.19 176 GLY A N 1
ATOM 1449 C CA . GLY A 1 176 ? 10.426 -10.641 -3.987 1.00 89.19 176 GLY A CA 1
ATOM 1450 C C . GLY A 1 176 ? 10.671 -9.737 -2.772 1.00 89.19 176 GLY A C 1
ATOM 1451 O O . GLY A 1 176 ? 10.148 -9.997 -1.684 1.00 89.19 176 GLY A O 1
ATOM 1452 N N . ASP A 1 177 ? 11.398 -8.631 -2.956 1.00 88.69 177 ASP A N 1
ATOM 1453 C CA . ASP A 1 177 ? 11.542 -7.600 -1.924 1.00 88.69 177 ASP A CA 1
ATOM 1454 C C . ASP A 1 177 ? 10.227 -6.869 -1.640 1.00 88.69 177 ASP A C 1
ATOM 1456 O O . ASP A 1 177 ? 9.900 -6.648 -0.473 1.00 88.69 177 ASP A O 1
ATOM 1460 N N . VAL A 1 178 ? 9.461 -6.528 -2.681 1.00 91.94 178 VAL A N 1
ATOM 1461 C CA . VAL A 1 178 ? 8.127 -5.921 -2.537 1.00 91.94 178 VAL A CA 1
ATOM 1462 C C . VAL A 1 178 ? 7.180 -6.849 -1.775 1.00 91.94 178 VAL A C 1
ATOM 1464 O O . VAL A 1 178 ? 6.530 -6.421 -0.826 1.00 91.94 178 VAL A O 1
ATOM 1467 N N . GLU A 1 179 ? 7.160 -8.135 -2.120 1.00 91.38 179 GLU A N 1
ATOM 1468 C CA . GLU A 1 179 ? 6.389 -9.154 -1.404 1.00 91.38 179 GLU A CA 1
ATOM 1469 C C . GLU A 1 179 ? 6.755 -9.185 0.084 1.00 91.38 179 GLU A C 1
ATOM 1471 O O . GLU A 1 179 ? 5.868 -9.187 0.937 1.00 91.38 179 GLU A O 1
ATOM 1476 N N . LYS A 1 180 ? 8.054 -9.118 0.420 1.00 89.50 180 LYS A N 1
ATOM 1477 C CA . LYS A 1 180 ? 8.480 -9.074 1.828 1.00 89.50 180 LYS A CA 1
ATOM 1478 C C . LYS A 1 180 ? 8.029 -7.810 2.542 1.00 89.50 180 LYS A C 1
ATOM 1480 O O . LYS A 1 180 ? 7.563 -7.871 3.677 1.00 89.50 180 LYS A O 1
ATOM 1485 N N . LYS A 1 181 ? 8.140 -6.663 1.876 1.00 92.12 181 LYS A N 1
ATOM 1486 C CA . LYS A 1 181 ? 7.657 -5.393 2.415 1.00 92.12 181 LYS A CA 1
ATOM 1487 C C . LYS A 1 181 ? 6.152 -5.438 2.689 1.00 92.12 181 LYS A C 1
ATOM 1489 O O . LYS A 1 181 ? 5.730 -4.923 3.720 1.00 92.12 181 LYS A O 1
ATOM 1494 N N . PHE A 1 182 ? 5.348 -6.067 1.833 1.00 93.31 182 PHE A N 1
ATOM 1495 C CA . PHE A 1 182 ? 3.910 -6.205 2.071 1.00 93.31 182 PHE A CA 1
ATOM 1496 C C . PHE A 1 182 ? 3.583 -7.142 3.238 1.00 93.31 182 PHE A C 1
ATOM 1498 O O . PHE A 1 182 ? 2.806 -6.737 4.098 1.00 93.31 182 PHE A O 1
ATOM 1505 N N . GLU A 1 183 ? 4.220 -8.313 3.346 1.00 91.00 183 GLU A N 1
ATOM 1506 C CA . GLU A 1 183 ? 4.104 -9.191 4.530 1.00 91.00 183 GLU A CA 1
ATOM 1507 C C . GLU A 1 183 ? 4.379 -8.436 5.840 1.00 91.00 183 GLU A C 1
ATOM 1509 O O . GLU A 1 183 ? 3.595 -8.460 6.799 1.00 91.00 183 GLU A 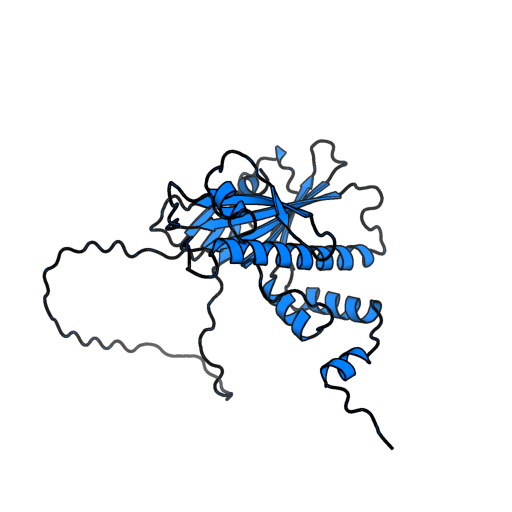O 1
ATOM 1514 N N . ASP A 1 184 ? 5.514 -7.736 5.875 1.00 88.69 184 ASP A N 1
ATOM 1515 C CA . ASP A 1 184 ? 5.963 -7.039 7.071 1.00 88.69 184 ASP A CA 1
ATOM 1516 C C . ASP A 1 184 ? 5.104 -5.800 7.348 1.00 88.69 184 ASP A C 1
ATOM 1518 O O . ASP A 1 184 ? 4.840 -5.481 8.507 1.00 88.69 184 ASP A O 1
ATOM 1522 N N . GLY A 1 185 ? 4.655 -5.106 6.301 1.00 90.94 185 GLY A N 1
ATOM 1523 C CA . GLY A 1 185 ? 3.743 -3.970 6.384 1.00 90.94 185 GLY A CA 1
ATOM 1524 C C . GLY A 1 185 ? 2.376 -4.375 6.930 1.00 90.94 185 GLY A C 1
ATOM 1525 O O . GLY A 1 185 ? 1.883 -3.731 7.852 1.00 90.94 185 GLY A O 1
ATOM 1526 N N . MET A 1 186 ? 1.795 -5.477 6.444 1.00 90.19 186 MET A N 1
ATOM 1527 C CA . MET A 1 186 ? 0.539 -6.022 6.975 1.00 90.19 186 MET A CA 1
ATOM 1528 C C . MET A 1 186 ? 0.673 -6.379 8.449 1.00 90.19 186 MET A C 1
ATOM 1530 O O . MET A 1 186 ? -0.146 -5.960 9.262 1.00 90.19 186 MET A O 1
ATOM 1534 N N . SER A 1 187 ? 1.751 -7.072 8.816 1.00 86.38 187 SER A N 1
ATOM 1535 C CA . SER A 1 187 ? 2.010 -7.436 10.209 1.00 86.38 187 SER A CA 1
ATOM 1536 C C . SER A 1 187 ? 2.118 -6.199 11.109 1.00 86.38 187 SER A C 1
ATOM 1538 O O . SER A 1 187 ? 1.459 -6.133 12.145 1.00 86.38 187 SER A O 1
ATOM 1540 N N . LYS A 1 188 ? 2.867 -5.170 10.685 1.00 85.69 188 LYS A N 1
ATOM 1541 C CA . LYS A 1 188 ? 2.952 -3.874 11.387 1.00 85.69 188 LYS A CA 1
ATOM 1542 C C . LYS A 1 188 ? 1.575 -3.216 11.546 1.00 85.69 188 LYS A C 1
ATOM 1544 O O . LYS A 1 188 ? 1.258 -2.699 12.617 1.00 85.69 188 LYS A O 1
ATOM 1549 N N . MET A 1 189 ? 0.743 -3.270 10.509 1.00 86.69 189 MET A N 1
ATOM 1550 C CA . MET A 1 189 ? -0.611 -2.722 10.545 1.00 86.69 189 MET A CA 1
ATOM 1551 C C . MET A 1 189 ? -1.538 -3.496 11.482 1.00 86.69 189 MET A C 1
ATOM 1553 O O . MET A 1 189 ? -2.298 -2.866 12.213 1.00 86.69 189 MET A O 1
ATOM 1557 N N . TYR A 1 190 ? -1.451 -4.826 11.539 1.00 82.62 190 TYR A N 1
ATOM 1558 C CA . TYR A 1 190 ? -2.202 -5.614 12.518 1.00 82.62 190 TYR A CA 1
ATOM 1559 C C . TYR A 1 190 ? -1.863 -5.221 13.951 1.00 82.62 190 TYR A C 1
ATOM 1561 O O . TYR A 1 190 ? -2.773 -5.031 14.762 1.00 82.62 190 TYR A O 1
ATOM 1569 N N . PHE A 1 191 ? -0.581 -5.014 14.255 1.00 78.00 191 PHE A N 1
ATOM 1570 C CA . PHE A 1 191 ? -0.174 -4.500 15.561 1.00 78.00 191 PHE A CA 1
ATOM 1571 C C . PHE A 1 191 ? -0.767 -3.118 15.845 1.00 78.00 191 PHE A C 1
ATOM 1573 O O . PHE A 1 191 ? -1.379 -2.925 16.896 1.00 78.00 191 PHE A O 1
ATOM 1580 N N . LEU A 1 192 ? -0.649 -2.178 14.902 1.00 78.12 192 LEU A N 1
ATOM 1581 C CA . LEU A 1 192 ? -1.213 -0.831 15.039 1.00 78.12 192 LEU A CA 1
ATOM 1582 C C . LEU A 1 192 ? -2.723 -0.850 15.301 1.00 78.12 192 LEU A C 1
ATOM 1584 O O . LEU A 1 192 ? -3.209 -0.165 16.200 1.00 78.12 192 LEU A O 1
ATOM 1588 N N . LEU A 1 193 ? -3.471 -1.628 14.517 1.00 77.56 193 LEU A N 1
ATOM 1589 C CA . LEU A 1 193 ? -4.927 -1.704 14.616 1.00 77.56 193 LEU A CA 1
ATOM 1590 C C . LEU A 1 193 ? -5.369 -2.383 15.917 1.00 77.56 193 LEU A C 1
ATOM 1592 O O . LEU A 1 193 ? -6.303 -1.911 16.563 1.00 77.56 193 LEU A O 1
ATOM 1596 N N . THR A 1 194 ? -4.665 -3.432 16.346 1.00 71.25 194 THR A N 1
ATOM 1597 C CA . THR A 1 194 ? -4.961 -4.142 17.600 1.00 71.25 194 THR A CA 1
ATOM 1598 C C . THR A 1 194 ? -4.704 -3.250 18.815 1.00 71.25 194 THR A C 1
ATOM 1600 O O . THR A 1 194 ? -5.569 -3.122 19.680 1.00 71.25 194 THR A O 1
ATOM 1603 N N . LEU A 1 195 ? -3.556 -2.562 18.870 1.00 60.31 195 LEU A N 1
ATOM 1604 C CA . LEU A 1 195 ? -3.207 -1.679 19.993 1.00 60.31 195 LEU A CA 1
ATOM 1605 C C . LEU A 1 195 ? -4.152 -0.473 20.112 1.00 60.31 195 LEU A C 1
ATOM 1607 O O . LEU A 1 195 ? -4.444 -0.038 21.229 1.00 60.31 195 LEU A O 1
ATOM 1611 N N . ASN A 1 196 ? -4.671 0.028 18.988 1.00 57.84 196 ASN A N 1
ATOM 1612 C CA . ASN A 1 196 ? -5.664 1.103 18.974 1.00 57.84 196 ASN A CA 1
ATOM 1613 C C . ASN A 1 196 ? -7.067 0.642 19.400 1.00 57.84 196 ASN A C 1
ATOM 1615 O O . ASN A 1 196 ? -7.767 1.396 20.073 1.00 57.84 196 ASN A O 1
ATOM 1619 N N . ASN A 1 197 ? -7.484 -0.586 19.074 1.00 54.09 197 ASN A N 1
ATOM 1620 C CA . ASN A 1 197 ? -8.828 -1.071 19.416 1.00 54.09 197 ASN A CA 1
ATOM 1621 C C . ASN A 1 197 ? -9.031 -1.243 20.939 1.00 54.09 197 ASN A C 1
ATOM 1623 O O . ASN A 1 197 ? -10.124 -1.032 21.456 1.00 54.09 197 ASN A O 1
ATOM 1627 N N . HIS A 1 198 ? -7.967 -1.554 21.688 1.00 46.22 198 HIS A N 1
ATOM 1628 C CA . HIS A 1 198 ? -8.032 -1.741 23.145 1.00 46.22 198 HIS A CA 1
ATOM 1629 C C . HIS A 1 198 ? -8.028 -0.440 23.975 1.00 46.22 198 HIS A C 1
ATOM 1631 O O . HIS A 1 198 ? -8.321 -0.502 25.168 1.00 46.22 198 HIS A O 1
ATOM 1637 N N . TYR A 1 199 ? -7.695 0.721 23.392 1.00 40.94 199 TYR A N 1
ATOM 1638 C CA . TYR A 1 199 ? -7.628 2.016 24.098 1.00 40.94 199 TYR A CA 1
ATOM 1639 C C . TYR A 1 199 ? -8.827 2.927 23.804 1.00 40.94 199 TYR A C 1
ATOM 1641 O O . TYR A 1 199 ? -8.771 4.129 24.051 1.00 40.94 199 TYR A O 1
ATOM 1649 N N . ASN A 1 200 ? -9.932 2.374 23.298 1.00 41.09 200 ASN A N 1
ATOM 1650 C CA . ASN A 1 200 ? -11.191 3.102 23.190 1.00 41.09 200 ASN A CA 1
ATOM 1651 C C . ASN A 1 200 ? -12.148 2.693 24.330 1.00 41.09 200 ASN A C 1
ATOM 1653 O O . ASN A 1 200 ? -13.049 1.880 24.113 1.00 41.09 200 ASN A O 1
ATOM 1657 N N . PRO A 1 201 ? -11.977 3.230 25.560 1.00 38.22 201 PRO A N 1
ATOM 1658 C CA . PRO A 1 201 ? -12.854 2.935 26.695 1.00 38.22 201 PRO A CA 1
ATOM 1659 C C . PRO A 1 201 ? -14.283 3.487 26.522 1.00 38.22 201 PRO A C 1
ATOM 1661 O O . PRO A 1 201 ? -15.134 3.234 27.367 1.00 38.22 201 PRO A O 1
ATOM 1664 N N . LEU A 1 202 ? -14.564 4.224 25.437 1.00 41.00 202 LEU A N 1
ATOM 1665 C CA . LEU A 1 202 ? -15.872 4.798 25.100 1.00 41.00 202 LEU A CA 1
ATOM 1666 C C . LEU A 1 202 ? -16.460 4.228 23.796 1.00 41.00 202 LEU A C 1
ATOM 1668 O O . LEU A 1 202 ? -17.080 4.974 23.045 1.00 41.00 202 LEU A O 1
ATOM 1672 N N . ARG A 1 203 ? -16.362 2.908 23.573 1.00 42.31 203 ARG A N 1
ATOM 1673 C CA . ARG A 1 203 ? -16.845 2.153 22.389 1.00 42.31 203 ARG A CA 1
ATOM 1674 C C . ARG A 1 203 ? -15.770 1.985 21.319 1.00 42.31 203 ARG A C 1
ATOM 1676 O O . ARG A 1 203 ? -15.687 2.758 20.365 1.00 42.31 203 ARG A O 1
ATOM 1683 N N . GLY A 1 204 ? -15.019 0.892 21.400 1.00 42.75 204 GLY A N 1
ATOM 1684 C CA . GLY A 1 204 ? -14.448 0.278 20.203 1.00 42.75 204 GLY A CA 1
ATOM 1685 C C . GLY A 1 204 ? -15.592 -0.179 19.301 1.00 42.75 204 GLY A C 1
ATOM 1686 O O . GLY A 1 204 ? -16.127 -1.257 19.510 1.00 42.75 204 GLY A O 1
ATOM 1687 N N . TYR A 1 205 ? -16.034 0.682 18.380 1.00 48.75 205 TYR A N 1
ATOM 1688 C CA . TYR A 1 205 ? -17.021 0.382 17.334 1.00 48.75 205 TYR A CA 1
ATOM 1689 C C . TYR A 1 205 ? -18.229 -0.460 17.782 1.00 48.75 205 TYR A C 1
ATOM 1691 O O . TYR A 1 205 ? -18.686 -1.320 17.032 1.00 48.75 205 TYR A O 1
ATOM 1699 N N . GLU A 1 206 ? -18.755 -0.251 18.994 1.00 43.62 206 GLU A N 1
ATOM 1700 C CA . GLU A 1 206 ? -19.911 -1.020 19.461 1.00 43.62 206 GLU A CA 1
ATOM 1701 C C . GLU A 1 206 ? -21.066 -0.831 18.466 1.00 43.62 206 GLU A C 1
ATOM 1703 O O . GLU A 1 206 ? -21.559 0.282 18.265 1.00 43.62 206 GLU A O 1
ATOM 1708 N N . ASN A 1 207 ? -21.462 -1.936 17.825 1.00 50.28 207 ASN A N 1
ATOM 1709 C CA . ASN A 1 207 ? -22.481 -2.038 16.773 1.00 50.28 207 ASN A CA 1
ATOM 1710 C C . ASN A 1 207 ? -22.094 -1.534 15.365 1.00 50.28 207 ASN A C 1
ATOM 1712 O O . ASN A 1 207 ? -22.984 -1.368 14.532 1.00 50.28 207 ASN A O 1
ATOM 1716 N N . GLN A 1 208 ? -20.812 -1.306 15.054 1.00 55.91 208 GLN A N 1
ATOM 1717 C CA . GLN A 1 208 ? -20.366 -0.985 13.689 1.00 55.91 208 GLN A CA 1
ATOM 1718 C C . GLN A 1 208 ? -19.472 -2.087 13.115 1.00 55.91 208 GLN A C 1
ATOM 1720 O O . GLN A 1 208 ? -18.391 -2.364 13.627 1.00 55.91 208 GLN A O 1
ATOM 1725 N N . ASN A 1 209 ? -19.898 -2.676 11.998 1.00 64.62 209 ASN A N 1
ATOM 1726 C CA . ASN A 1 209 ? -19.099 -3.659 11.273 1.00 64.62 209 ASN A CA 1
ATOM 1727 C C . ASN A 1 209 ? -18.062 -2.939 10.405 1.00 64.62 209 ASN A C 1
ATOM 1729 O O . ASN A 1 209 ? -18.403 -2.347 9.375 1.00 64.62 209 ASN A O 1
ATOM 1733 N N . ILE A 1 210 ? -16.794 -3.001 10.820 1.00 74.19 210 ILE A N 1
ATOM 1734 C CA . ILE A 1 210 ? -15.656 -2.547 10.015 1.00 74.19 210 ILE A CA 1
ATOM 1735 C C . ILE A 1 210 ? -15.010 -3.744 9.340 1.00 74.19 210 ILE A C 1
ATOM 1737 O O . ILE A 1 210 ? -14.470 -4.630 9.994 1.00 74.19 210 ILE A O 1
ATOM 1741 N N . THR A 1 211 ? -15.018 -3.738 8.012 1.00 80.81 211 THR A N 1
ATOM 1742 C CA . THR A 1 211 ? -14.230 -4.678 7.215 1.00 80.81 211 THR A CA 1
ATOM 1743 C C . THR A 1 211 ? -12.890 -4.039 6.872 1.00 80.81 211 THR A C 1
ATOM 1745 O O . THR A 1 211 ? -12.853 -2.980 6.245 1.00 80.81 211 THR A O 1
ATOM 1748 N N . VAL A 1 212 ? -11.790 -4.678 7.264 1.00 86.00 212 VAL A N 1
ATOM 1749 C CA . VAL A 1 212 ? -10.439 -4.257 6.871 1.00 86.00 212 VAL A CA 1
ATOM 1750 C C . VAL A 1 212 ? -10.077 -4.927 5.549 1.00 86.00 212 VAL A C 1
ATOM 1752 O O . VAL A 1 212 ? -10.223 -6.138 5.405 1.00 86.00 212 VAL A O 1
ATOM 1755 N N . VAL A 1 213 ? -9.613 -4.142 4.579 1.00 89.31 213 VAL A N 1
ATOM 1756 C CA . VAL A 1 213 ? -9.188 -4.627 3.261 1.00 89.31 213 VAL A CA 1
ATOM 1757 C C . VAL A 1 213 ? -7.758 -4.175 3.009 1.00 89.31 213 VAL A C 1
ATOM 1759 O O . VAL A 1 213 ? -7.496 -2.979 2.885 1.00 89.31 213 VAL A O 1
ATOM 1762 N N . PHE A 1 214 ? -6.830 -5.122 2.909 1.00 93.25 214 PHE A N 1
ATOM 1763 C CA . PHE A 1 214 ? -5.439 -4.827 2.576 1.00 93.25 214 PHE A CA 1
ATOM 1764 C C . PHE A 1 214 ? -5.233 -4.734 1.068 1.00 93.25 214 PHE A C 1
ATOM 1766 O O . PHE A 1 214 ? -5.668 -5.607 0.310 1.00 93.25 214 PHE A O 1
ATOM 1773 N N . ARG A 1 215 ? -4.518 -3.687 0.645 1.00 95.25 215 ARG A N 1
ATOM 1774 C CA . ARG A 1 215 ? -4.129 -3.465 -0.748 1.00 95.25 215 ARG A CA 1
ATOM 1775 C C . ARG A 1 215 ? -2.643 -3.156 -0.862 1.00 95.25 215 ARG A C 1
ATOM 1777 O O . ARG A 1 215 ? -2.160 -2.259 -0.183 1.00 95.25 215 ARG A O 1
ATOM 1784 N N . GLY A 1 216 ? -1.930 -3.877 -1.718 1.00 95.88 216 GLY A N 1
ATOM 1785 C CA . GLY A 1 216 ? -0.531 -3.625 -2.050 1.00 95.88 216 GLY A CA 1
ATOM 1786 C C . GLY A 1 216 ? -0.452 -2.908 -3.390 1.00 95.88 216 GLY A C 1
ATOM 1787 O O . GLY A 1 216 ? -0.828 -3.465 -4.419 1.00 95.88 216 GLY A O 1
ATOM 1788 N N . LEU A 1 217 ? -0.008 -1.658 -3.386 1.00 95.94 217 LEU A N 1
ATOM 1789 C CA . LEU A 1 217 ? 0.010 -0.806 -4.571 1.00 95.94 217 LEU A CA 1
ATOM 1790 C C . LEU A 1 217 ? 1.458 -0.531 -4.954 1.00 95.94 217 LEU A C 1
ATOM 1792 O O . LEU A 1 217 ? 2.210 -0.003 -4.142 1.00 95.94 217 LEU A O 1
ATOM 1796 N N . VAL A 1 218 ? 1.849 -0.881 -6.176 1.00 95.06 218 VAL A N 1
ATOM 1797 C CA . VAL A 1 218 ? 3.220 -0.679 -6.663 1.00 95.06 218 VAL A CA 1
ATOM 1798 C C . VAL A 1 218 ? 3.209 0.357 -7.778 1.00 95.06 218 VAL A C 1
ATOM 1800 O O . VAL A 1 218 ? 2.665 0.104 -8.853 1.00 95.06 218 VAL A O 1
ATOM 1803 N N . PHE A 1 219 ? 3.817 1.514 -7.535 1.00 95.19 219 PHE A N 1
ATOM 1804 C CA . PHE A 1 219 ? 3.990 2.581 -8.520 1.00 95.19 219 PHE A CA 1
ATOM 1805 C C . PHE A 1 219 ? 5.368 2.485 -9.150 1.00 95.19 219 PHE A C 1
ATOM 1807 O O . PHE A 1 219 ? 6.362 2.372 -8.431 1.00 95.19 219 PHE A O 1
ATOM 1814 N N . TYR A 1 220 ? 5.446 2.533 -10.478 1.00 93.88 220 TYR A N 1
ATOM 1815 C CA . TYR A 1 220 ? 6.726 2.378 -11.154 1.00 93.88 220 TYR A CA 1
ATOM 1816 C C . TYR A 1 220 ? 6.836 3.089 -12.496 1.00 93.88 220 TYR A C 1
ATOM 1818 O O . TYR A 1 220 ? 5.851 3.223 -13.215 1.00 93.88 220 TYR A O 1
ATOM 1826 N N . ASN A 1 221 ? 8.052 3.510 -12.860 1.00 91.56 221 ASN A N 1
ATOM 1827 C CA . ASN A 1 221 ? 8.315 4.110 -14.174 1.00 91.56 221 ASN A CA 1
ATOM 1828 C C . ASN A 1 221 ? 8.572 3.041 -15.244 1.00 91.56 221 ASN A C 1
ATOM 1830 O O . ASN A 1 221 ? 7.954 3.064 -16.305 1.00 91.56 221 ASN A O 1
ATOM 1834 N N . ARG A 1 222 ? 9.477 2.093 -14.974 1.00 89.81 222 ARG A N 1
ATOM 1835 C CA . ARG A 1 222 ? 9.967 1.130 -15.977 1.00 89.81 222 ARG A CA 1
ATOM 1836 C C . ARG A 1 222 ? 9.816 -0.317 -15.529 1.00 89.81 222 ARG A C 1
ATOM 1838 O O . ARG A 1 222 ? 9.876 -0.608 -14.337 1.00 89.81 222 ARG A O 1
ATOM 1845 N N . ASP A 1 223 ? 9.622 -1.196 -16.504 1.00 89.94 223 ASP A N 1
ATOM 1846 C CA . ASP A 1 223 ? 9.603 -2.648 -16.332 1.00 89.94 223 ASP A CA 1
ATOM 1847 C C . ASP A 1 223 ? 10.645 -3.267 -17.267 1.00 89.94 223 ASP A C 1
ATOM 1849 O O . ASP A 1 223 ? 10.380 -3.505 -18.445 1.00 89.94 223 ASP A O 1
ATOM 1853 N N . ASP A 1 224 ? 11.838 -3.483 -16.720 1.00 88.38 224 ASP A N 1
ATOM 1854 C CA . ASP A 1 224 ? 12.964 -4.135 -17.383 1.00 88.38 224 ASP A CA 1
ATOM 1855 C C . ASP A 1 224 ? 13.070 -5.621 -16.951 1.00 88.38 224 ASP A C 1
ATOM 1857 O O . ASP A 1 224 ? 14.142 -6.227 -17.048 1.00 88.38 224 ASP A O 1
ATOM 1861 N N . ILE A 1 225 ? 11.992 -6.230 -16.428 1.00 85.81 225 ILE A N 1
ATOM 1862 C CA . ILE A 1 225 ? 11.984 -7.661 -16.094 1.00 85.81 225 ILE A CA 1
ATOM 1863 C C . ILE A 1 225 ? 12.052 -8.480 -17.387 1.00 85.81 225 ILE A C 1
ATOM 1865 O O . ILE A 1 225 ? 11.203 -8.378 -18.276 1.00 85.81 225 ILE A O 1
ATOM 1869 N N . VAL A 1 226 ? 13.065 -9.342 -17.476 1.00 80.38 226 VAL A N 1
ATOM 1870 C CA . VAL A 1 226 ? 13.206 -10.291 -18.581 1.00 80.38 226 VAL A CA 1
ATOM 1871 C C . VAL A 1 226 ? 12.269 -11.466 -18.325 1.00 80.38 226 VAL A C 1
ATOM 1873 O O . VAL A 1 226 ? 12.424 -12.185 -17.346 1.00 80.38 226 VAL A O 1
ATOM 1876 N N . ARG A 1 227 ? 11.303 -11.675 -19.221 1.00 77.25 227 ARG A N 1
ATOM 1877 C CA . ARG A 1 227 ? 10.366 -12.805 -19.178 1.00 77.25 227 ARG A CA 1
ATOM 1878 C C . ARG A 1 227 ? 10.896 -13.935 -20.072 1.00 77.25 227 ARG A C 1
ATOM 1880 O O . ARG A 1 227 ? 10.748 -13.843 -21.293 1.00 77.25 227 ARG A O 1
ATOM 1887 N N . PRO A 1 228 ? 11.570 -14.972 -19.535 1.00 62.28 228 PRO A N 1
ATOM 1888 C CA . PRO A 1 228 ? 12.018 -16.091 -20.355 1.00 62.28 228 PRO A CA 1
ATOM 1889 C C . PRO A 1 228 ? 10.798 -16.840 -20.902 1.00 62.28 228 PRO A C 1
ATOM 1891 O O . PRO A 1 228 ? 9.991 -17.372 -20.152 1.00 62.28 228 PRO A O 1
ATOM 1894 N N . VAL A 1 229 ? 10.685 -16.912 -22.229 1.00 56.56 229 VAL A N 1
ATOM 1895 C CA . VAL A 1 229 ? 9.533 -17.466 -22.973 1.00 56.56 229 VAL A CA 1
ATOM 1896 C C . VAL A 1 229 ? 9.257 -18.956 -22.665 1.00 56.56 229 VAL A C 1
ATOM 1898 O O . VAL A 1 229 ? 8.227 -19.487 -23.066 1.00 56.56 229 VAL A O 1
ATOM 1901 N N . GLN A 1 230 ? 10.162 -19.655 -21.968 1.00 52.69 230 GLN A N 1
ATOM 1902 C CA . GLN A 1 230 ? 10.155 -21.121 -21.840 1.00 52.69 230 GLN A CA 1
ATOM 1903 C C . GLN A 1 230 ? 10.391 -21.661 -20.421 1.00 52.69 230 GLN A C 1
ATOM 1905 O O . GLN A 1 230 ? 10.412 -22.875 -20.239 1.00 52.69 230 GLN A O 1
ATOM 1910 N N . ILE A 1 231 ? 10.564 -20.803 -19.414 1.00 52.94 231 ILE A N 1
ATOM 1911 C CA . ILE A 1 231 ? 10.774 -21.247 -18.031 1.00 52.94 231 ILE A CA 1
ATOM 1912 C C . ILE A 1 231 ? 9.626 -20.676 -17.220 1.00 52.94 231 ILE A C 1
ATOM 1914 O O . ILE A 1 231 ? 9.593 -19.472 -16.970 1.00 52.94 231 ILE A O 1
ATOM 1918 N N . GLN A 1 232 ? 8.664 -21.525 -16.846 1.00 54.34 232 GLN A N 1
ATOM 1919 C CA . GLN A 1 232 ? 7.730 -21.123 -15.803 1.00 54.34 232 GLN A CA 1
ATOM 1920 C C . GLN A 1 232 ? 8.565 -20.883 -14.542 1.00 54.34 232 GLN A C 1
ATOM 1922 O O . GLN A 1 232 ? 9.324 -21.781 -14.163 1.00 54.34 232 GLN A O 1
ATOM 1927 N N . PRO A 1 233 ? 8.513 -19.679 -13.949 1.00 55.78 233 PRO A N 1
ATOM 1928 C CA . PRO A 1 233 ? 9.191 -19.443 -12.687 1.00 55.78 233 PRO A CA 1
ATOM 1929 C C . PRO A 1 233 ? 8.678 -20.468 -11.675 1.00 55.78 233 PRO A C 1
ATOM 1931 O O . PRO A 1 233 ? 7.491 -20.801 -11.686 1.00 55.78 233 PRO A O 1
ATOM 1934 N N . ASP A 1 234 ? 9.570 -20.996 -10.838 1.00 63.06 234 ASP A N 1
ATOM 1935 C CA . ASP A 1 234 ? 9.155 -21.836 -9.717 1.00 63.06 234 ASP A CA 1
ATOM 1936 C C . ASP A 1 234 ? 8.117 -21.041 -8.912 1.00 63.06 234 ASP A C 1
ATOM 1938 O O . ASP A 1 234 ? 8.395 -19.923 -8.478 1.00 63.06 234 ASP A O 1
ATOM 1942 N N . GLU A 1 235 ? 6.899 -21.567 -8.753 1.00 58.34 235 GLU A N 1
ATOM 1943 C CA . GLU A 1 235 ? 5.831 -20.865 -8.029 1.00 58.34 235 GLU A CA 1
ATOM 1944 C C . GLU A 1 235 ? 6.194 -20.617 -6.553 1.00 58.34 235 GLU A C 1
ATOM 1946 O O . GLU A 1 235 ? 5.570 -19.778 -5.895 1.00 58.34 235 GLU A O 1
ATOM 1951 N N . ASN A 1 236 ? 7.214 -21.320 -6.045 1.00 61.22 236 ASN A N 1
ATOM 1952 C CA . ASN A 1 236 ? 7.789 -21.115 -4.720 1.00 61.22 236 ASN A CA 1
ATOM 1953 C C . ASN A 1 236 ? 8.869 -20.021 -4.691 1.00 61.22 236 ASN A C 1
ATOM 1955 O O . ASN A 1 236 ? 9.308 -19.626 -3.609 1.00 61.22 236 ASN A O 1
ATOM 1959 N N . GLU A 1 237 ? 9.314 -19.516 -5.846 1.00 74.44 237 GLU A N 1
ATOM 1960 C CA . GLU A 1 237 ? 10.261 -18.409 -5.907 1.00 74.44 237 GLU A CA 1
ATOM 1961 C C . GLU A 1 237 ? 9.565 -17.100 -5.525 1.00 74.44 237 GLU A C 1
ATOM 1963 O O . GLU A 1 237 ? 8.545 -16.685 -6.087 1.00 74.44 237 GLU A O 1
ATOM 1968 N N . ARG A 1 238 ? 10.153 -16.406 -4.552 1.00 77.62 238 ARG A N 1
ATOM 1969 C CA . ARG A 1 238 ? 9.635 -15.135 -4.056 1.00 77.62 238 ARG A CA 1
ATOM 1970 C C . ARG A 1 238 ? 9.554 -14.103 -5.186 1.00 77.62 238 ARG A C 1
ATOM 1972 O O . ARG A 1 238 ? 10.535 -13.839 -5.885 1.00 77.62 238 ARG A O 1
ATOM 1979 N N . GLY A 1 239 ? 8.395 -13.474 -5.338 1.00 81.75 239 GLY A N 1
ATOM 1980 C CA . GLY A 1 239 ? 8.104 -12.531 -6.412 1.00 81.75 239 GLY A CA 1
ATOM 1981 C C . GLY A 1 239 ? 7.529 -13.158 -7.685 1.00 81.75 239 GLY A C 1
ATOM 1982 O O . GLY A 1 239 ? 7.016 -12.406 -8.512 1.00 81.75 239 GLY A O 1
ATOM 1983 N N . ALA A 1 240 ? 7.522 -14.490 -7.847 1.00 82.44 240 ALA A N 1
ATOM 1984 C CA . ALA A 1 240 ? 6.919 -15.145 -9.017 1.00 82.44 240 ALA A CA 1
ATOM 1985 C C . ALA A 1 240 ? 5.408 -14.873 -9.110 1.00 82.44 240 ALA A C 1
ATOM 1987 O O . ALA A 1 240 ? 4.886 -14.540 -10.176 1.00 82.44 240 ALA A O 1
ATOM 1988 N N . LYS A 1 241 ? 4.702 -14.915 -7.972 1.00 85.69 241 LYS A N 1
ATOM 1989 C CA . LYS A 1 241 ? 3.273 -14.569 -7.903 1.00 85.69 241 LYS A CA 1
ATOM 1990 C C . LYS A 1 241 ? 3.029 -13.103 -8.253 1.00 85.69 241 LYS A C 1
ATOM 1992 O O . LYS A 1 241 ? 2.115 -12.808 -9.011 1.00 85.69 241 LYS A O 1
ATOM 1997 N N . LEU A 1 242 ? 3.863 -12.187 -7.757 1.00 88.69 242 LEU A N 1
ATOM 1998 C CA . LEU A 1 242 ? 3.775 -10.771 -8.122 1.00 88.69 242 LEU A CA 1
ATOM 1999 C C . LEU A 1 242 ? 4.055 -10.531 -9.610 1.00 88.69 242 LEU A C 1
ATOM 2001 O O . LEU A 1 242 ? 3.404 -9.672 -10.198 1.00 88.69 242 LEU A O 1
ATOM 2005 N N . LEU A 1 243 ? 4.964 -11.293 -10.224 1.00 87.88 243 LEU A N 1
ATOM 2006 C CA . LEU A 1 243 ? 5.221 -11.227 -11.664 1.00 87.88 243 LEU A CA 1
ATOM 2007 C C . LEU A 1 243 ? 3.981 -11.641 -12.464 1.00 87.88 243 LEU A C 1
ATOM 2009 O O . LEU A 1 243 ? 3.577 -10.927 -13.375 1.00 87.88 243 LEU A O 1
ATOM 2013 N N . LYS A 1 244 ? 3.315 -12.731 -12.066 1.00 85.44 244 LYS A N 1
ATOM 2014 C CA . LYS A 1 244 ? 2.049 -13.151 -12.682 1.00 85.44 244 LYS A CA 1
ATOM 2015 C C . LYS A 1 244 ? 0.969 -12.069 -12.579 1.00 85.44 244 LYS A C 1
ATOM 2017 O O . LYS A 1 244 ? 0.274 -11.794 -13.549 1.00 85.44 244 LYS A O 1
ATOM 2022 N N . ILE A 1 245 ? 0.860 -11.420 -11.418 1.00 88.00 245 ILE A N 1
ATOM 2023 C CA . ILE A 1 245 ? -0.090 -10.317 -11.202 1.00 88.00 245 ILE A CA 1
ATOM 2024 C C . ILE A 1 245 ? 0.246 -9.114 -12.096 1.00 88.00 245 ILE A C 1
ATOM 2026 O O . ILE A 1 245 ? -0.657 -8.485 -12.649 1.00 88.00 245 ILE A O 1
ATOM 2030 N N . LEU A 1 246 ? 1.534 -8.791 -12.238 1.00 88.88 246 LEU A N 1
ATOM 2031 C CA . LEU A 1 246 ? 2.016 -7.728 -13.118 1.00 88.88 246 LEU A CA 1
ATOM 2032 C C . LEU A 1 246 ? 1.673 -8.008 -14.592 1.00 88.88 246 LEU A C 1
ATOM 2034 O O . LEU A 1 246 ? 1.270 -7.086 -15.301 1.00 88.88 246 LEU A O 1
ATOM 2038 N N . ASP A 1 247 ? 1.794 -9.264 -15.031 1.00 86.25 247 ASP A N 1
ATOM 2039 C CA . ASP A 1 247 ? 1.517 -9.701 -16.407 1.00 86.25 247 ASP A CA 1
ATOM 2040 C C . ASP A 1 247 ? 0.012 -9.800 -16.725 1.00 86.25 247 ASP A C 1
ATOM 2042 O O . ASP A 1 247 ? -0.394 -9.655 -17.882 1.00 86.25 247 ASP A O 1
ATOM 2046 N N . GLU A 1 248 ? -0.839 -9.975 -15.708 1.00 83.06 248 GLU A N 1
ATOM 2047 C CA . GLU A 1 248 ? -2.297 -10.116 -15.839 1.00 83.06 248 GLU A CA 1
ATOM 2048 C C . GLU A 1 248 ? -3.092 -8.981 -15.141 1.00 83.06 248 GLU A C 1
ATOM 2050 O O . GLU A 1 248 ? -4.007 -9.240 -14.354 1.00 83.06 248 GLU A O 1
ATOM 2055 N N . PRO A 1 249 ? -2.856 -7.691 -15.463 1.00 66.00 249 PRO A N 1
ATOM 2056 C CA . PRO A 1 249 ? -3.355 -6.549 -14.682 1.00 66.00 249 PRO A CA 1
ATOM 2057 C C . PRO A 1 249 ? -4.886 -6.375 -14.685 1.00 66.00 249 PRO A C 1
ATOM 2059 O O . PRO A 1 249 ? -5.422 -5.540 -13.956 1.00 66.00 249 PRO A O 1
ATOM 2062 N N . LYS A 1 250 ? -5.611 -7.125 -15.527 1.00 60.22 250 LYS A N 1
ATOM 2063 C CA . LYS A 1 250 ? -7.081 -7.078 -15.630 1.00 60.22 250 LYS A CA 1
ATOM 2064 C C . LYS A 1 250 ? -7.791 -8.034 -14.671 1.00 60.22 250 LYS A C 1
ATOM 2066 O O . LYS A 1 250 ? -9.009 -7.941 -14.535 1.00 60.22 250 LYS A O 1
ATOM 2071 N N . VAL A 1 251 ? -7.060 -8.925 -14.006 1.00 57.44 251 VAL A N 1
ATOM 2072 C CA . VAL A 1 251 ? -7.601 -9.808 -12.975 1.00 57.44 251 VAL A CA 1
ATOM 2073 C C . VAL A 1 251 ? -7.138 -9.249 -11.637 1.00 57.44 251 VAL A C 1
ATOM 2075 O O . VAL A 1 251 ? -5.942 -9.197 -11.370 1.00 57.44 251 VAL A O 1
ATOM 2078 N N . SER A 1 252 ? -8.066 -8.791 -10.789 1.00 55.72 252 SER A N 1
ATOM 2079 C CA . SER A 1 252 ? -7.716 -8.486 -9.398 1.00 55.72 252 SER A CA 1
ATOM 2080 C C . SER A 1 252 ? -7.246 -9.785 -8.757 1.00 55.72 252 SER A C 1
ATOM 2082 O O . SER A 1 252 ? -8.039 -10.682 -8.466 1.00 55.72 252 SER A O 1
ATOM 2084 N N . MET A 1 253 ? -5.933 -9.912 -8.625 1.00 73.25 253 MET A N 1
ATOM 2085 C CA . MET A 1 253 ? -5.293 -11.092 -8.086 1.00 73.25 253 MET A CA 1
ATOM 2086 C C . MET A 1 253 ? -4.821 -10.792 -6.669 1.00 73.25 253 MET A C 1
ATOM 2088 O O . MET A 1 253 ? -4.213 -9.757 -6.380 1.00 73.25 253 MET A O 1
ATOM 2092 N N . LYS A 1 254 ? -5.147 -11.717 -5.768 1.00 86.44 254 LYS A N 1
ATOM 2093 C CA . LYS A 1 254 ? -4.732 -11.659 -4.372 1.00 86.44 254 LYS A CA 1
ATOM 2094 C C . LYS A 1 254 ? -3.401 -12.377 -4.231 1.00 86.44 254 LYS A C 1
ATOM 2096 O O . LYS A 1 254 ? -3.277 -13.526 -4.650 1.00 86.44 254 LYS A O 1
ATOM 2101 N N . LEU A 1 255 ? -2.429 -11.707 -3.630 1.00 89.00 255 LEU A N 1
ATOM 2102 C CA . LEU A 1 255 ? -1.195 -12.337 -3.193 1.00 89.00 255 LEU A CA 1
ATOM 2103 C C . LEU A 1 255 ? -1.446 -12.976 -1.827 1.00 89.00 255 LEU A C 1
ATOM 2105 O O . LEU A 1 255 ? -1.970 -12.320 -0.926 1.00 89.00 255 LEU A O 1
ATOM 2109 N N . THR A 1 256 ? -1.086 -14.250 -1.692 1.00 88.81 256 THR A N 1
ATOM 2110 C CA . THR A 1 256 ? -1.092 -14.938 -0.399 1.00 88.81 256 THR A CA 1
ATOM 2111 C C . THR A 1 256 ? 0.230 -14.690 0.302 1.00 88.81 256 THR A C 1
ATOM 2113 O O . THR A 1 256 ? 1.279 -14.911 -0.300 1.00 88.81 256 THR A O 1
ATOM 2116 N N . VAL A 1 257 ? 0.167 -14.230 1.546 1.00 87.19 257 VAL A N 1
ATOM 2117 C CA . VAL A 1 257 ? 1.315 -13.791 2.337 1.00 87.19 257 VAL A CA 1
ATOM 2118 C C . VAL A 1 257 ? 1.238 -14.350 3.754 1.00 87.19 257 VAL A C 1
ATOM 2120 O O . VAL A 1 257 ? 0.154 -14.593 4.281 1.00 87.19 257 VAL A O 1
ATOM 2123 N N . THR A 1 258 ? 2.395 -14.517 4.389 1.00 85.94 258 THR A N 1
ATOM 2124 C CA . THR A 1 258 ? 2.479 -14.875 5.807 1.00 85.94 258 THR A CA 1
ATOM 2125 C C . THR A 1 258 ? 2.612 -13.614 6.656 1.00 85.94 258 THR A C 1
ATOM 2127 O O . THR A 1 258 ? 3.538 -12.821 6.472 1.00 85.94 258 THR A O 1
ATOM 2130 N N . THR A 1 259 ? 1.699 -13.435 7.604 1.00 83.38 259 THR A N 1
ATOM 2131 C CA . THR A 1 259 ? 1.692 -12.333 8.569 1.00 83.38 259 THR A CA 1
ATOM 2132 C C . THR A 1 259 ? 1.896 -12.853 9.989 1.00 83.38 259 THR A C 1
ATOM 2134 O O . THR A 1 259 ? 2.002 -14.054 10.230 1.00 83.38 259 THR A O 1
ATOM 2137 N N . VAL A 1 260 ? 1.962 -11.936 10.955 1.00 79.44 260 VAL A N 1
ATOM 2138 C CA . VAL A 1 260 ? 2.006 -12.290 12.382 1.00 79.44 260 VAL A CA 1
ATOM 2139 C C . VAL A 1 260 ? 0.736 -12.996 12.877 1.00 79.44 260 VAL A C 1
ATOM 2141 O O . VAL A 1 260 ? 0.788 -13.669 13.902 1.00 79.44 260 VAL A O 1
ATOM 2144 N N . LEU A 1 261 ? -0.394 -12.829 12.182 1.00 75.06 261 LEU A N 1
ATOM 2145 C CA . LEU A 1 261 ? -1.668 -13.429 12.578 1.00 75.06 261 LEU A CA 1
ATOM 2146 C C . LEU A 1 261 ? -1.962 -14.723 11.821 1.00 75.06 261 LEU A C 1
ATOM 2148 O O . LEU A 1 261 ? -2.476 -15.658 12.421 1.00 75.06 261 LEU A O 1
ATOM 2152 N N . GLU A 1 262 ? -1.645 -14.771 10.525 1.00 77.62 262 GLU A N 1
ATOM 2153 C CA . GLU A 1 262 ? -2.070 -15.849 9.630 1.00 77.62 262 GLU A CA 1
ATOM 2154 C C . GLU A 1 262 ? -0.980 -16.206 8.618 1.00 77.62 262 GLU A C 1
ATOM 2156 O O . GLU A 1 262 ? -0.302 -15.338 8.067 1.00 77.62 262 GLU A O 1
ATOM 2161 N N . THR A 1 263 ? -0.828 -17.495 8.315 1.00 82.75 263 THR A N 1
ATOM 2162 C CA . THR A 1 263 ? 0.173 -17.972 7.345 1.00 82.75 263 THR A CA 1
ATOM 2163 C C . THR A 1 263 ? -0.275 -17.851 5.891 1.00 82.75 263 THR A C 1
ATOM 2165 O O . THR A 1 263 ? 0.580 -17.807 5.006 1.00 82.75 263 THR A O 1
ATOM 2168 N N . GLU A 1 264 ? -1.588 -17.784 5.652 1.00 84.94 264 GLU A N 1
ATOM 2169 C CA . GLU A 1 264 ? -2.216 -17.740 4.323 1.00 84.94 264 GLU A CA 1
ATOM 2170 C C . GLU A 1 264 ? -3.129 -16.515 4.140 1.00 84.94 264 GLU A C 1
ATOM 2172 O O . GLU A 1 264 ? -4.206 -16.581 3.534 1.00 84.94 264 GLU A O 1
ATOM 2177 N N . ASP A 1 265 ? -2.697 -15.375 4.668 1.00 84.50 265 ASP A N 1
ATOM 2178 C CA . ASP A 1 265 ? -3.426 -14.119 4.546 1.00 84.50 265 ASP A CA 1
ATOM 2179 C C . ASP A 1 265 ? -3.403 -13.594 3.103 1.00 84.50 265 ASP A C 1
ATOM 2181 O O . ASP A 1 265 ? -2.580 -14.010 2.286 1.00 84.50 265 ASP A O 1
ATOM 2185 N N . LYS A 1 266 ? -4.317 -12.686 2.753 1.00 89.25 266 LYS A N 1
ATOM 2186 C CA . LYS A 1 266 ? -4.499 -12.218 1.373 1.00 89.25 266 LYS A CA 1
ATOM 2187 C C . LYS A 1 266 ? -4.469 -10.701 1.272 1.00 89.25 266 LYS A C 1
ATOM 2189 O O . LYS A 1 266 ? -5.272 -10.007 1.889 1.00 89.25 266 LYS A O 1
ATOM 2194 N N . ILE A 1 267 ? -3.632 -10.204 0.366 1.00 92.75 267 ILE A N 1
ATOM 2195 C CA . ILE A 1 267 ? -3.558 -8.791 -0.014 1.00 92.75 267 ILE A CA 1
ATOM 2196 C C . ILE A 1 267 ? -3.915 -8.612 -1.492 1.00 92.75 267 ILE A C 1
ATOM 2198 O O . ILE A 1 267 ? -3.446 -9.355 -2.353 1.00 92.75 267 ILE A O 1
ATOM 2202 N N . GLU A 1 268 ? -4.769 -7.635 -1.800 1.00 93.06 268 GLU A N 1
ATOM 2203 C CA . GLU A 1 268 ? -5.120 -7.287 -3.184 1.00 93.06 268 GLU A CA 1
ATOM 2204 C C . GLU A 1 268 ? -4.005 -6.444 -3.802 1.00 93.06 268 GLU A C 1
ATOM 2206 O O . GLU A 1 268 ? -3.690 -5.372 -3.289 1.00 93.06 268 GLU A O 1
ATOM 2211 N N . ILE A 1 269 ? -3.400 -6.907 -4.896 1.00 93.31 269 ILE A N 1
ATOM 2212 C CA . ILE A 1 269 ? -2.259 -6.217 -5.505 1.00 93.31 269 ILE A CA 1
ATOM 2213 C C . ILE A 1 269 ? -2.686 -5.432 -6.744 1.00 93.31 269 ILE A C 1
ATOM 2215 O O . ILE A 1 269 ? -3.473 -5.917 -7.559 1.00 93.31 269 ILE A O 1
ATOM 2219 N N . LYS A 1 270 ? -2.131 -4.227 -6.913 1.00 93.38 270 LYS A N 1
ATOM 2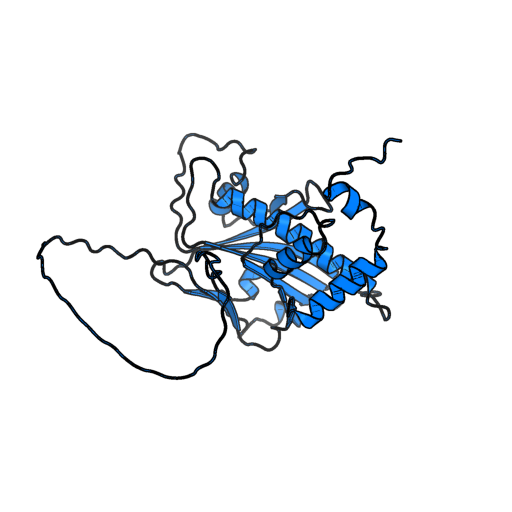220 C CA . LYS A 1 270 ? -2.304 -3.416 -8.120 1.00 93.38 270 LYS A CA 1
ATOM 2221 C C . LYS A 1 270 ? -1.015 -2.701 -8.505 1.00 93.38 270 LYS A C 1
ATOM 2223 O O . LYS A 1 270 ? -0.356 -2.079 -7.676 1.00 93.38 270 LYS A O 1
ATOM 2228 N N . PHE A 1 271 ? -0.697 -2.764 -9.790 1.00 93.25 271 PHE A N 1
ATOM 2229 C CA . PHE A 1 271 ? 0.468 -2.124 -10.386 1.00 93.25 271 PHE A CA 1
ATOM 2230 C C . PHE A 1 271 ? 0.048 -0.860 -11.142 1.00 93.25 271 PHE A C 1
ATOM 2232 O O . PHE A 1 271 ? -0.914 -0.869 -11.911 1.00 93.25 271 PHE A O 1
ATOM 2239 N N . PHE A 1 272 ? 0.780 0.229 -10.924 1.00 93.31 272 PHE A N 1
ATOM 2240 C CA . PHE A 1 272 ? 0.565 1.529 -11.547 1.00 93.31 272 PHE A CA 1
ATOM 2241 C C . PHE A 1 272 ? 1.825 1.936 -12.303 1.00 93.31 272 PHE A C 1
ATOM 2243 O O . PHE A 1 272 ? 2.788 2.422 -11.710 1.00 93.31 272 PHE A O 1
ATOM 2250 N N . LYS A 1 273 ? 1.810 1.742 -13.623 1.00 93.06 273 LYS A N 1
ATOM 2251 C CA . LYS A 1 273 ? 2.885 2.221 -14.490 1.00 93.06 273 LYS A CA 1
ATOM 2252 C C . LYS A 1 273 ? 2.716 3.714 -14.758 1.00 93.06 273 LYS A C 1
ATOM 2254 O O . LYS A 1 273 ? 1.639 4.140 -15.180 1.00 93.06 273 LYS A O 1
ATOM 2259 N N . ASN A 1 274 ? 3.775 4.493 -14.572 1.00 91.44 274 ASN A N 1
ATOM 2260 C CA . ASN A 1 274 ? 3.810 5.878 -15.010 1.00 91.44 274 ASN A CA 1
ATOM 2261 C C . ASN A 1 274 ? 3.744 5.924 -16.541 1.00 91.44 274 ASN A C 1
ATOM 2263 O O . ASN A 1 274 ? 4.598 5.374 -17.234 1.00 91.44 274 ASN A O 1
ATOM 2267 N N . THR A 1 275 ? 2.715 6.574 -17.081 1.00 87.06 275 THR A N 1
ATOM 2268 C CA . THR A 1 275 ? 2.537 6.711 -18.532 1.00 87.06 275 THR A CA 1
ATOM 2269 C C . THR A 1 275 ? 3.557 7.659 -19.157 1.00 87.06 275 THR A C 1
ATOM 2271 O O . THR A 1 275 ? 3.762 7.615 -20.366 1.00 87.06 275 THR A O 1
ATOM 2274 N N . ASN A 1 276 ? 4.186 8.520 -18.352 1.00 85.06 276 ASN A N 1
ATOM 2275 C CA . ASN A 1 276 ? 5.290 9.369 -18.773 1.00 85.06 276 ASN A CA 1
ATOM 2276 C C . ASN A 1 276 ? 6.585 8.881 -18.111 1.00 85.06 276 ASN A C 1
ATOM 2278 O O . ASN A 1 276 ? 6.961 9.356 -17.046 1.00 85.06 276 ASN A O 1
ATOM 2282 N N . GLU A 1 277 ? 7.282 7.942 -18.753 1.00 71.56 277 GLU A N 1
ATOM 2283 C CA . GLU A 1 277 ? 8.532 7.359 -18.231 1.00 71.56 277 GLU A CA 1
ATOM 2284 C C . GLU A 1 277 ? 9.672 8.391 -18.078 1.00 71.56 277 GLU A C 1
ATOM 2286 O O . GLU A 1 277 ? 10.667 8.121 -17.405 1.00 71.56 277 GLU A O 1
ATOM 2291 N N . ASN A 1 278 ? 9.507 9.583 -18.667 1.00 77.00 278 ASN A N 1
ATOM 2292 C CA . ASN A 1 278 ? 10.413 10.724 -18.540 1.00 77.00 278 ASN A CA 1
ATOM 2293 C C . ASN A 1 278 ? 9.983 11.715 -17.439 1.00 77.00 278 ASN A C 1
ATOM 2295 O O . ASN A 1 278 ? 10.539 12.807 -17.350 1.00 77.00 278 ASN A O 1
ATOM 2299 N N . ALA A 1 279 ? 8.975 11.390 -16.629 1.00 85.44 279 ALA A N 1
ATOM 2300 C CA . ALA A 1 279 ? 8.614 12.164 -15.449 1.00 85.44 279 ALA A CA 1
ATOM 2301 C C . ALA A 1 279 ? 9.124 11.466 -14.183 1.00 85.44 279 ALA A C 1
ATOM 2303 O O . ALA A 1 279 ? 9.011 10.248 -14.035 1.00 85.44 279 ALA A O 1
ATOM 2304 N N . ASP A 1 280 ? 9.645 12.250 -13.239 1.00 89.88 280 ASP A N 1
ATOM 2305 C CA . ASP A 1 280 ? 9.948 11.776 -11.886 1.00 89.88 280 ASP A CA 1
ATOM 2306 C C . ASP A 1 280 ? 8.728 11.834 -10.957 1.00 89.88 280 ASP A C 1
ATOM 2308 O O . ASP A 1 280 ? 8.824 11.482 -9.780 1.00 89.88 280 ASP A O 1
ATOM 2312 N N . GLU A 1 281 ? 7.570 12.226 -11.488 1.00 92.56 281 GLU A N 1
ATOM 2313 C CA . GLU A 1 281 ? 6.318 12.344 -10.754 1.00 92.56 281 GLU A CA 1
ATOM 2314 C C . GLU A 1 281 ? 5.194 11.560 -11.441 1.00 92.56 281 GLU A C 1
ATOM 2316 O O . GLU A 1 281 ? 5.083 11.538 -12.670 1.00 92.56 281 GLU A O 1
ATOM 2321 N N . MET A 1 282 ? 4.337 10.942 -10.631 1.00 94.19 282 MET A N 1
ATOM 2322 C CA . MET A 1 282 ? 3.120 10.268 -11.070 1.00 94.19 282 MET A CA 1
ATOM 2323 C C . MET A 1 282 ? 1.923 10.796 -10.279 1.00 94.19 282 MET A C 1
ATOM 2325 O O . MET A 1 282 ? 1.990 10.915 -9.060 1.00 94.19 282 MET A O 1
ATOM 2329 N N . GLU A 1 283 ? 0.811 11.080 -10.953 1.00 93.88 283 GLU A N 1
ATOM 2330 C CA . GLU A 1 283 ? -0.444 11.462 -10.300 1.00 93.88 283 GLU A CA 1
ATOM 2331 C C . GLU A 1 283 ? -1.492 10.361 -10.481 1.00 93.88 283 GLU A C 1
ATOM 2333 O O . GLU A 1 283 ? -1.711 9.867 -11.588 1.00 93.88 283 GLU A O 1
ATOM 2338 N N . VAL A 1 284 ? -2.163 9.991 -9.392 1.00 94.31 284 VAL A N 1
ATOM 2339 C CA . VAL A 1 284 ? -3.294 9.056 -9.397 1.00 94.31 284 VAL A CA 1
ATOM 2340 C C . VAL A 1 284 ? -4.437 9.595 -8.557 1.00 94.31 284 VAL A C 1
ATOM 2342 O O . VAL A 1 284 ? -4.240 10.445 -7.691 1.00 94.31 284 VAL A O 1
ATOM 2345 N N . ARG A 1 285 ? -5.655 9.104 -8.782 1.00 94.31 285 ARG A N 1
ATOM 2346 C CA . ARG A 1 285 ? -6.815 9.532 -7.995 1.00 94.31 285 ARG A CA 1
ATOM 2347 C C . ARG A 1 285 ? -7.050 8.556 -6.852 1.00 94.31 285 ARG A C 1
ATOM 2349 O O . ARG A 1 285 ? -6.860 7.353 -7.014 1.00 94.31 285 ARG A O 1
ATOM 2356 N N . ILE A 1 286 ? -7.517 9.048 -5.709 1.00 93.88 286 ILE A N 1
ATOM 2357 C CA . ILE A 1 286 ? -7.724 8.209 -4.518 1.00 93.88 286 ILE A CA 1
ATOM 2358 C C . ILE A 1 286 ? -8.686 7.041 -4.761 1.00 93.88 286 ILE A C 1
ATOM 2360 O O . ILE A 1 286 ? -8.469 5.952 -4.234 1.00 93.88 286 ILE A O 1
ATOM 2364 N N . GLN A 1 287 ? -9.706 7.220 -5.608 1.00 91.88 287 GLN A N 1
ATOM 2365 C CA . GLN A 1 287 ? -10.607 6.127 -5.971 1.00 91.88 287 GLN A CA 1
ATOM 2366 C C . GLN A 1 287 ? -9.880 4.980 -6.673 1.00 91.88 287 GLN A C 1
ATOM 2368 O O . GLN A 1 287 ? -10.245 3.830 -6.463 1.00 91.88 287 GLN A O 1
ATOM 2373 N N . ASP A 1 288 ? -8.831 5.271 -7.450 1.00 91.81 288 ASP A N 1
ATOM 2374 C CA . ASP A 1 288 ? -8.094 4.252 -8.194 1.00 91.81 288 ASP A CA 1
ATOM 2375 C C . ASP A 1 288 ? -7.324 3.317 -7.235 1.00 91.81 288 ASP A C 1
ATOM 2377 O O . ASP A 1 288 ? -6.969 2.206 -7.630 1.00 91.81 288 ASP A O 1
ATOM 2381 N N . LEU A 1 289 ? -7.110 3.731 -5.975 1.00 92.81 289 LEU A N 1
ATOM 2382 C CA . LEU A 1 289 ? -6.486 2.923 -4.920 1.00 92.81 289 LEU A CA 1
ATOM 2383 C C . LEU A 1 289 ? -7.465 1.909 -4.307 1.00 92.81 289 LEU A C 1
ATOM 2385 O O . LEU A 1 289 ? -7.067 0.802 -3.947 1.00 92.81 289 LEU A O 1
ATOM 2389 N N . ILE A 1 290 ? -8.746 2.273 -4.204 1.00 89.56 290 ILE A N 1
ATOM 2390 C CA . ILE A 1 290 ? -9.787 1.483 -3.519 1.00 89.56 290 ILE A CA 1
ATOM 2391 C C . ILE A 1 290 ? -10.725 0.730 -4.478 1.00 89.56 290 ILE A C 1
ATOM 2393 O O . ILE A 1 290 ? -11.560 -0.046 -4.019 1.00 89.56 290 ILE A O 1
ATOM 2397 N N . THR A 1 291 ? -10.587 0.933 -5.795 1.00 83.81 291 THR A N 1
ATOM 2398 C CA . THR A 1 291 ? -11.214 0.116 -6.855 1.00 83.81 291 THR A CA 1
ATOM 2399 C C . THR A 1 291 ? -10.210 -0.857 -7.442 1.00 83.81 291 THR A C 1
ATOM 2401 O O . THR A 1 291 ? -10.331 -2.057 -7.131 1.00 83.81 291 THR A O 1
#

Radius of gyration: 23.27 Å; chains: 1; bounding box: 64×54×74 Å

Secondary structure (DSSP, 8-state):
-------HHHHHTT----HHHHHHHHHHHHHHHT-EEE-TT-SEEEEE------S---------------------------------------EEEEE-TT--GGG-EEEEEEE-HHHHHHHHHH-TT----S---SEEEEEEEE-TTSSEEEEEEEEEEEEEEE---SSS-HHHHHHHHHHHHHHHHHHHHHHHHTT-TT-SSTT-EEEEEEEEEEEEEEE-----TT-PPPTTSTTHHHHHHHH-TTS--EEEE--SS-TTEEEEEEEEE-S-TT-SEEEEEHHHHH-

Organism: NCBI:txid2824559

Foldseek 3Di:
DCDDPDDVVRVVVPPPDDPVNLLVVVVVLCVPVCQKDWCFPPQKDKQFDDPPPPDDPDDDDDDDDDDDDDDDDDDDDDDDDDDPDPPLPQAFATMEMAGAPPDDCQQQWDTKMKGQVQSVLVVCVVVVVPVQDNAAASIWMWTWGAHPVRQAIETETEGEHEGQEQEQDPPAGPLLSLQSNLQSHVQSVVVVVVSVLVPCPPDSPVRGHYHYAAAYEYEYAYYPYDDDPPDQPDPPHRRSQVVVCVVVQVDQDWDFDCHPVHHGDTHGYHYHYAPPSS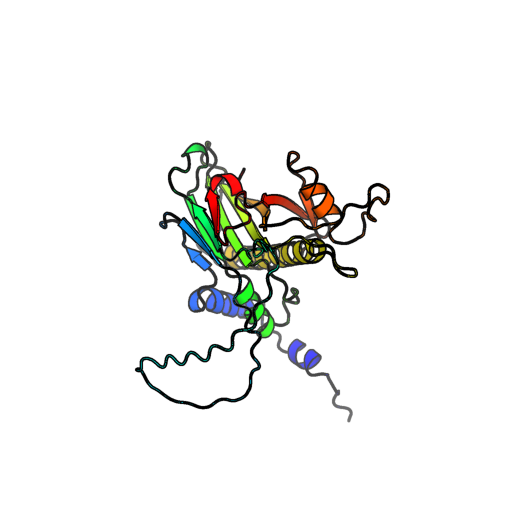DSYHYDYPVVRVD